Protein AF-A0A8K0SRS7-F1 (afdb_monomer_lite)

Organism: NCBI:txid80388

Radius of gyration: 27.73 Å; chains: 1; bounding box: 57×94×52 Å

Foldseek 3Di:
DWDAAPVPRHTDPDPLRNVVCCVPPVPPPDDDDDDDDDDDDDDDDDDDDDDDDDDDDDDDDDDDPDDDDPDPPPDPPDDDQLLRVLLVVPVVQPADPVDQSLVSLVSVCVVVVDDPPDPVNVVSVVSSVVSLVSLLCVQQPDLQDLSSLQSLCVLQVNPPRDPHSVVSCVVCVQWDFDSSLSSVLSPDPDPPRDRGDTDNDPVRSVCVCCVVPSDPDDD

Sequence (219 aa):
MSINCTICSRPFNGIAALRLHYGEAHVYTLDHEPSGPVSATQDGPGNHEGGVQEQHVGDPPVQQQSSEFKAYQKSPPQELLPLDEFFLSFSTFNYNTCLSPTKSFSQLQMHKGWKRGEPAFKQAWGQYQQALGKELKMWFGAEDSLAAWHTLCRAVGVEPLPLTCEDCEKVLRNTHVNIIDLIEWGRSDDQNKVRVRVFSSVDTLKQYTFAKDKVKSDV

Structure (mmCIF, N/CA/C/O backbone):
data_AF-A0A8K0SRS7-F1
#
_entry.id   AF-A0A8K0SRS7-F1
#
loop_
_atom_site.group_PDB
_atom_site.id
_atom_site.type_symbol
_atom_site.label_atom_id
_atom_site.label_alt_id
_atom_site.label_comp_id
_atom_site.label_asym_id
_atom_site.label_entity_id
_atom_site.label_seq_id
_atom_site.pdbx_PDB_ins_code
_atom_site.Cartn_x
_atom_site.Cartn_y
_atom_site.Cartn_z
_atom_site.occupancy
_atom_site.B_iso_or_equiv
_atom_site.auth_seq_id
_atom_site.auth_comp_id
_atom_site.auth_asym_id
_atom_site.auth_atom_id
_atom_site.pdbx_PDB_model_num
ATOM 1 N N . MET A 1 1 ? -20.572 21.206 -10.758 1.00 55.06 1 MET A N 1
ATOM 2 C CA . MET A 1 1 ? -21.395 20.669 -9.653 1.00 55.06 1 MET A CA 1
ATOM 3 C C . MET A 1 1 ? -20.689 21.006 -8.352 1.00 55.06 1 MET A C 1
ATOM 5 O O . MET A 1 1 ? -19.487 20.778 -8.275 1.00 55.06 1 MET A O 1
ATOM 9 N N . SER A 1 2 ? -21.390 21.614 -7.396 1.00 63.59 2 SER A N 1
ATOM 10 C CA . SER A 1 2 ? -20.859 21.948 -6.068 1.00 63.59 2 SER A CA 1
ATOM 11 C C . SER A 1 2 ? -21.106 20.792 -5.099 1.00 63.59 2 SER A C 1
ATOM 13 O O . SER A 1 2 ? -22.170 20.178 -5.140 1.00 63.59 2 SER A O 1
ATOM 15 N N . ILE A 1 3 ? -20.133 20.494 -4.244 1.00 73.12 3 ILE A N 1
ATOM 16 C CA . ILE A 1 3 ? -20.184 19.416 -3.252 1.00 73.12 3 ILE A CA 1
ATOM 17 C C . ILE A 1 3 ? -20.133 20.062 -1.873 1.00 73.12 3 ILE A C 1
ATOM 19 O O . ILE A 1 3 ? -19.242 20.867 -1.607 1.00 73.12 3 ILE A O 1
ATOM 23 N N . ASN A 1 4 ? -21.090 19.737 -1.009 1.00 78.75 4 ASN A N 1
ATOM 24 C CA . ASN A 1 4 ? -21.214 20.377 0.297 1.00 78.75 4 ASN A CA 1
ATOM 25 C C . ASN A 1 4 ? -20.507 19.548 1.373 1.00 78.75 4 ASN A C 1
ATOM 27 O O . ASN A 1 4 ? -20.586 18.321 1.368 1.00 78.75 4 ASN A O 1
ATOM 31 N N . CYS A 1 5 ? -19.852 20.212 2.323 1.00 74.31 5 CYS A N 1
ATOM 32 C CA . CYS A 1 5 ? -19.362 19.559 3.530 1.00 74.31 5 CYS A CA 1
ATOM 33 C C . CYS A 1 5 ? -20.524 19.010 4.344 1.00 74.31 5 CYS A C 1
ATOM 35 O O . CYS A 1 5 ? -21.464 19.733 4.643 1.00 74.31 5 CYS A O 1
ATOM 37 N N . THR A 1 6 ? -20.453 17.749 4.752 1.00 73.44 6 THR A N 1
ATOM 38 C CA . THR A 1 6 ? -21.541 17.115 5.505 1.00 73.44 6 THR A CA 1
ATOM 39 C C . THR A 1 6 ? -21.589 17.541 6.969 1.00 73.44 6 THR A C 1
ATOM 41 O O . THR A 1 6 ? -22.610 17.341 7.614 1.00 73.44 6 THR A O 1
ATOM 44 N N . ILE A 1 7 ? -20.523 18.161 7.488 1.00 69.88 7 ILE A N 1
ATOM 45 C CA . ILE A 1 7 ? -20.461 18.628 8.879 1.00 69.88 7 ILE A CA 1
ATOM 46 C C . ILE A 1 7 ? -21.012 20.055 9.005 1.00 69.88 7 ILE A C 1
ATOM 48 O O . ILE A 1 7 ? -21.790 20.337 9.907 1.00 69.88 7 ILE A O 1
ATOM 52 N N . CYS A 1 8 ? -20.650 20.965 8.093 1.00 78.38 8 CYS A N 1
ATOM 53 C CA . CYS A 1 8 ? -21.051 22.379 8.180 1.00 78.38 8 CYS A CA 1
ATOM 54 C C . CYS A 1 8 ? -21.856 22.892 6.974 1.00 78.38 8 CYS A C 1
ATOM 56 O O . CYS A 1 8 ? -22.133 24.085 6.877 1.00 78.38 8 CYS A O 1
ATOM 58 N N . SER A 1 9 ? -22.211 22.013 6.032 1.00 80.44 9 SER A N 1
ATOM 59 C CA . SER A 1 9 ? -22.983 22.316 4.813 1.00 80.44 9 SER A CA 1
ATOM 60 C C . SER A 1 9 ? -22.371 23.366 3.881 1.00 80.44 9 SER A C 1
ATOM 62 O O . SER A 1 9 ? -23.029 23.809 2.940 1.00 80.44 9 SER A O 1
ATOM 64 N N . ARG A 1 10 ? -21.098 23.744 4.076 1.00 75.00 10 ARG A N 1
ATOM 65 C CA . ARG A 1 10 ? -20.414 24.681 3.175 1.00 75.00 10 ARG A CA 1
ATOM 66 C C . ARG A 1 10 ? -20.244 24.070 1.778 1.00 75.00 10 ARG A C 1
ATOM 68 O O . ARG A 1 10 ? -19.730 22.956 1.691 1.00 75.00 10 ARG A O 1
ATOM 75 N N . PRO A 1 11 ? -20.642 24.768 0.701 1.00 70.81 11 PRO A N 1
ATOM 76 C CA . PRO A 1 11 ? -20.482 24.293 -0.670 1.00 70.81 11 PRO A CA 1
ATOM 77 C C . PRO A 1 11 ? -19.059 24.521 -1.192 1.00 70.81 11 PRO A C 1
ATOM 79 O O . PRO A 1 11 ? -18.469 25.580 -0.980 1.00 70.81 11 PRO A O 1
ATOM 82 N N . PHE A 1 12 ? -18.526 23.549 -1.931 1.00 84.44 12 PHE A N 1
ATOM 83 C CA . PHE A 1 12 ? -17.193 23.591 -2.533 1.00 84.44 12 PHE A CA 1
ATOM 84 C C . PHE A 1 12 ? -17.232 23.199 -4.009 1.00 84.44 12 PHE A C 1
ATOM 86 O O . PHE A 1 12 ? -17.964 22.299 -4.421 1.00 84.44 12 PHE A O 1
ATOM 93 N N . ASN A 1 13 ? -16.387 23.836 -4.819 1.00 74.81 13 ASN A N 1
ATOM 94 C CA . ASN A 1 13 ? -16.308 23.595 -6.263 1.00 74.81 13 ASN A CA 1
ATOM 95 C C . ASN A 1 13 ? -15.374 22.426 -6.621 1.00 74.81 13 ASN A C 1
ATOM 97 O O . ASN A 1 13 ? -14.556 22.530 -7.531 1.00 74.81 13 ASN A O 1
ATOM 101 N N . GLY A 1 14 ? -15.496 21.310 -5.899 1.00 62.28 14 GLY A N 1
ATOM 102 C CA . GLY A 1 14 ? -14.772 20.073 -6.184 1.00 62.28 14 GLY A CA 1
ATOM 103 C C . GLY A 1 14 ? -14.273 19.353 -4.935 1.00 62.28 14 GLY A C 1
ATOM 104 O O . GLY A 1 14 ? -14.087 19.951 -3.875 1.00 62.28 14 GLY A O 1
ATOM 105 N N . ILE A 1 15 ? -14.024 18.052 -5.091 1.00 59.69 15 ILE A N 1
ATOM 106 C CA . ILE A 1 15 ? -13.625 17.140 -4.008 1.00 59.69 15 ILE A CA 1
ATOM 107 C C . ILE A 1 15 ? -12.303 17.581 -3.369 1.00 59.69 15 ILE A C 1
ATOM 109 O O . ILE A 1 15 ? -12.152 17.501 -2.157 1.00 59.69 15 ILE A O 1
ATOM 113 N N . ALA A 1 16 ? -11.372 18.135 -4.150 1.00 67.31 16 ALA A N 1
ATOM 114 C CA . ALA A 1 16 ? -10.100 18.645 -3.640 1.00 67.31 16 ALA A CA 1
ATOM 115 C C . ALA A 1 16 ? -10.276 19.785 -2.617 1.00 67.31 16 ALA A C 1
ATOM 117 O O . ALA A 1 16 ? -9.660 19.765 -1.553 1.00 67.31 16 ALA A O 1
ATOM 118 N N . ALA A 1 17 ? -11.155 20.751 -2.908 1.00 69.12 17 ALA A N 1
ATOM 119 C CA . ALA A 1 17 ? -11.445 21.861 -2.000 1.00 69.12 17 ALA A CA 1
ATOM 120 C C . ALA A 1 17 ? -12.218 21.389 -0.759 1.00 69.12 17 ALA A C 1
ATOM 122 O O . ALA A 1 17 ? -11.968 21.858 0.350 1.00 69.12 17 ALA A O 1
ATOM 123 N N . LEU A 1 18 ? -13.106 20.408 -0.937 1.00 72.56 18 LEU A N 1
ATOM 124 C CA . LEU A 1 18 ? -13.814 19.780 0.169 1.00 72.56 18 LEU A CA 1
ATOM 125 C C . LEU A 1 18 ? -12.862 19.012 1.103 1.00 72.56 18 LEU A C 1
ATOM 127 O O . LEU A 1 18 ? -12.981 19.108 2.321 1.00 72.56 18 LEU A O 1
ATOM 131 N N . ARG A 1 19 ? -11.891 18.279 0.551 1.00 68.00 19 ARG A N 1
ATOM 132 C CA . ARG A 1 19 ? -10.937 17.467 1.320 1.00 68.00 19 ARG A CA 1
ATOM 133 C C . ARG A 1 19 ? -9.988 18.326 2.154 1.00 68.00 19 ARG A C 1
ATOM 135 O O . ARG A 1 19 ? -9.751 18.000 3.313 1.00 68.00 19 ARG A O 1
ATOM 142 N N . LEU A 1 20 ? -9.528 19.450 1.601 1.00 69.38 20 LEU A N 1
ATOM 143 C CA . LEU A 1 20 ? -8.781 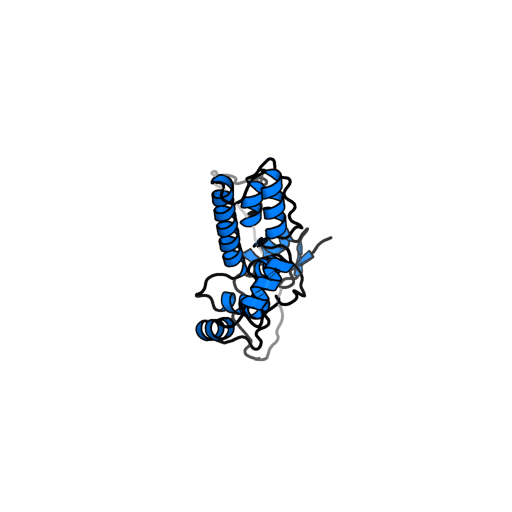20.465 2.354 1.00 69.38 20 LEU A CA 1
ATOM 144 C C . LEU A 1 20 ? -9.619 21.027 3.510 1.00 69.38 20 LEU A C 1
ATOM 146 O O . LEU A 1 20 ? -9.139 21.107 4.634 1.00 69.38 20 LEU A O 1
ATOM 150 N N . HIS A 1 21 ? -10.901 21.315 3.270 1.00 78.88 21 HIS A N 1
ATOM 151 C CA . HIS A 1 21 ? -11.795 21.796 4.320 1.00 78.88 21 HIS A CA 1
ATOM 152 C C . HIS A 1 21 ? -11.953 20.803 5.487 1.00 78.88 21 HIS A C 1
ATOM 154 O O . HIS A 1 21 ? -11.954 21.233 6.638 1.00 78.88 21 HIS A O 1
ATOM 160 N N . TYR A 1 22 ? -12.032 19.492 5.230 1.00 70.25 22 TYR A N 1
ATOM 161 C CA . TYR A 1 22 ? -12.036 18.494 6.311 1.00 70.25 22 TYR A CA 1
ATOM 162 C C . TYR A 1 22 ? -10.722 18.460 7.094 1.00 70.25 22 TYR A C 1
ATOM 164 O O . TYR A 1 22 ? -10.755 18.348 8.317 1.00 70.25 22 TYR A O 1
ATOM 172 N N . GLY A 1 23 ? -9.588 18.591 6.401 1.00 58.69 23 GLY A N 1
ATOM 173 C CA . GLY A 1 23 ? -8.260 18.588 7.014 1.00 58.69 23 GLY A CA 1
ATOM 174 C C . GLY A 1 23 ? -7.925 19.843 7.823 1.00 58.69 23 GLY A C 1
ATOM 175 O O . GLY A 1 23 ? -7.056 19.773 8.681 1.00 58.69 23 GLY A O 1
ATOM 176 N N . GLU A 1 24 ? -8.598 20.971 7.583 1.00 59.56 24 GLU A N 1
ATOM 177 C CA . GLU A 1 24 ? -8.321 22.236 8.285 1.00 59.56 24 GLU A CA 1
ATOM 178 C C . GLU A 1 24 ? -9.408 22.634 9.294 1.00 59.56 24 GLU A C 1
ATOM 180 O O . GLU A 1 24 ? -9.093 23.208 10.334 1.00 59.56 24 GLU A O 1
ATOM 185 N N . ALA A 1 25 ? -10.687 22.351 9.017 1.00 57.03 25 ALA A N 1
ATOM 186 C CA . ALA A 1 25 ? -11.807 22.884 9.801 1.00 57.03 25 ALA A CA 1
ATOM 187 C C . ALA A 1 25 ? -12.442 21.884 10.782 1.00 57.03 25 ALA A C 1
ATOM 189 O O . ALA A 1 25 ? -13.142 22.315 11.695 1.00 57.03 25 ALA A O 1
ATOM 190 N N . HIS A 1 26 ? -12.206 20.576 10.614 1.00 64.94 26 HIS A N 1
ATOM 191 C CA . HIS A 1 26 ? -12.860 19.513 11.402 1.00 64.94 26 HIS A CA 1
ATOM 192 C C . HIS A 1 26 ? -11.874 18.610 12.158 1.00 64.94 26 HIS A C 1
ATOM 194 O O . HIS A 1 26 ? -12.224 17.509 12.567 1.00 64.94 26 HIS A O 1
ATOM 200 N N . VAL A 1 27 ? -10.641 19.077 12.388 1.00 50.09 27 VAL A N 1
ATOM 201 C CA . VAL A 1 27 ? -9.588 18.322 13.105 1.00 50.09 27 VAL A CA 1
ATOM 202 C C . VAL A 1 27 ? -9.915 18.096 14.595 1.00 50.09 27 VAL A C 1
ATOM 204 O O . VAL A 1 27 ? -9.277 17.273 15.239 1.00 50.09 27 VAL A O 1
ATOM 207 N N . TYR A 1 28 ? -10.944 18.754 15.143 1.00 43.94 28 TYR A N 1
ATOM 208 C CA . TYR A 1 28 ? -11.297 18.705 16.571 1.00 43.94 28 TYR A CA 1
ATOM 209 C C . TYR A 1 28 ? -12.777 18.405 16.859 1.00 43.94 28 TYR A C 1
ATOM 211 O O . TYR A 1 28 ? -13.372 19.014 17.744 1.00 43.94 28 TYR A O 1
ATOM 219 N N . THR A 1 29 ? -13.412 17.473 16.147 1.00 41.31 29 THR A N 1
ATOM 220 C CA . THR A 1 29 ? -14.796 17.074 16.482 1.00 41.31 29 THR A CA 1
ATOM 221 C C . THR A 1 29 ? -14.987 15.562 16.551 1.00 41.31 29 THR A C 1
ATOM 223 O O . THR A 1 29 ? -15.885 15.000 15.935 1.00 41.31 29 THR A O 1
ATOM 226 N N . LEU A 1 30 ? -14.156 14.888 17.348 1.00 37.41 30 LEU A N 1
ATOM 227 C CA . LEU A 1 30 ? -14.454 13.546 17.862 1.00 37.41 30 LEU A CA 1
ATOM 228 C C . LEU A 1 30 ? -14.107 13.443 19.348 1.00 37.41 30 LEU A C 1
ATOM 230 O O . LEU A 1 30 ? -13.487 12.485 19.766 1.00 37.41 30 LEU A O 1
ATOM 234 N N . ASP A 1 31 ? -14.509 14.432 20.139 1.00 35.72 31 ASP A N 1
ATOM 235 C CA . ASP A 1 31 ? -14.709 14.250 21.574 1.00 35.72 31 ASP A CA 1
ATOM 236 C C . ASP A 1 31 ? -15.783 15.242 22.000 1.00 35.72 31 ASP A C 1
ATOM 238 O O . ASP A 1 31 ? -15.511 16.437 22.071 1.00 35.72 31 ASP A O 1
ATOM 242 N N . HIS A 1 32 ? -17.002 14.742 22.206 1.00 30.75 32 HIS A N 1
ATOM 243 C CA . HIS A 1 32 ? -17.969 15.107 23.255 1.00 30.75 32 HIS A CA 1
ATOM 244 C C . HIS A 1 32 ? -19.371 14.663 22.804 1.00 30.75 32 HIS A C 1
ATOM 246 O O . HIS A 1 32 ? -20.065 15.352 22.059 1.00 30.75 32 HIS A O 1
ATOM 252 N N . GLU A 1 33 ? -19.766 13.476 23.265 1.00 30.88 33 GLU A N 1
ATOM 253 C CA . GLU A 1 33 ? -21.165 13.035 23.321 1.00 30.88 33 GLU A CA 1
ATOM 254 C C . GLU A 1 33 ? -21.881 13.689 24.530 1.00 30.88 33 GLU A C 1
ATOM 256 O O . GLU A 1 33 ? -21.228 14.198 25.448 1.00 30.88 33 GLU A O 1
ATOM 261 N N . PRO A 1 34 ? -23.224 13.745 24.517 1.00 44.59 34 PRO A N 1
ATOM 262 C CA . PRO A 1 34 ? -24.009 14.803 25.138 1.00 44.59 34 PRO A CA 1
ATOM 263 C C . PRO A 1 34 ? -24.330 14.524 26.608 1.00 44.59 34 PRO A C 1
ATOM 265 O O . PRO A 1 34 ? -24.571 13.393 27.020 1.00 44.59 34 PRO A O 1
ATOM 268 N N . SER A 1 35 ? -24.433 15.586 27.404 1.00 30.88 35 SER A N 1
ATOM 269 C CA . SER A 1 35 ? -25.096 15.550 28.710 1.00 30.88 35 SER A CA 1
ATOM 270 C C . SER A 1 35 ? -26.278 16.516 28.689 1.00 30.88 35 SER A C 1
ATOM 272 O O . SER A 1 35 ? -26.175 17.616 28.157 1.00 30.88 35 SER A O 1
ATOM 274 N N . GLY A 1 36 ? -27.416 16.028 29.182 1.00 31.92 36 GLY A N 1
ATOM 275 C CA . GLY A 1 36 ? -28.765 16.543 28.952 1.00 31.92 36 GLY A CA 1
ATOM 276 C C . GLY A 1 36 ? -29.144 17.886 29.604 1.00 31.92 36 GLY A C 1
ATOM 277 O O . GLY A 1 36 ? -28.285 18.683 29.971 1.00 31.92 36 GLY A O 1
ATOM 278 N N . PRO A 1 37 ? -30.459 18.171 29.688 1.00 52.56 37 PRO A N 1
ATOM 279 C CA . PRO A 1 37 ? -31.002 19.513 29.512 1.00 52.56 37 PRO A CA 1
ATOM 280 C C . PRO A 1 37 ? -31.155 20.282 30.825 1.00 52.56 37 PRO A C 1
ATOM 282 O O . PRO A 1 37 ? -31.462 19.701 31.864 1.00 52.56 37 PRO A O 1
ATOM 285 N N . VAL A 1 38 ? -31.068 21.612 30.746 1.00 31.77 38 VAL A N 1
ATOM 286 C CA . VAL A 1 38 ? -31.608 22.505 31.778 1.00 31.77 38 VAL A CA 1
ATOM 287 C C . VAL A 1 38 ? -32.363 23.653 31.105 1.00 31.77 38 VAL A C 1
ATOM 289 O O . VAL A 1 38 ? -31.877 24.282 30.168 1.00 31.77 38 VAL A O 1
ATOM 292 N N . SER A 1 39 ? -33.599 23.835 31.561 1.00 28.88 39 SER A N 1
ATOM 293 C CA . SER A 1 39 ? -34.638 24.735 31.062 1.00 28.88 39 SER A CA 1
ATOM 294 C C . SER A 1 39 ? -34.408 26.227 31.331 1.00 28.88 39 SER A C 1
ATOM 296 O O . SER A 1 39 ? -33.829 26.578 32.352 1.00 28.88 39 SER A O 1
ATOM 298 N N . ALA A 1 40 ? -35.097 27.029 30.498 1.00 29.36 40 ALA A N 1
ATOM 299 C CA . ALA A 1 40 ? -35.761 28.320 30.778 1.00 29.36 40 ALA A CA 1
ATOM 300 C C . ALA A 1 40 ? -34.840 29.537 31.078 1.00 29.36 40 ALA A C 1
ATOM 302 O O . ALA A 1 40 ? -33.763 29.386 31.627 1.00 29.36 40 ALA A O 1
ATOM 303 N N . THR A 1 41 ? -35.134 30.791 30.714 1.00 31.12 41 THR A N 1
ATOM 304 C CA . THR A 1 41 ? -36.397 31.491 30.420 1.00 31.12 41 THR A CA 1
ATOM 305 C C . THR A 1 41 ? -36.111 32.723 29.537 1.00 31.12 41 THR A C 1
ATOM 307 O O . THR A 1 41 ? -34.975 33.173 29.416 1.00 31.12 41 THR A O 1
ATOM 310 N N . GLN A 1 42 ? -37.181 33.232 28.931 1.00 35.06 42 GLN A N 1
ATOM 311 C CA . GLN A 1 42 ? -37.374 34.491 28.203 1.00 35.06 42 GLN A CA 1
ATOM 312 C C . GLN A 1 42 ? -36.797 35.742 28.901 1.00 35.06 42 GLN A C 1
ATOM 314 O O . GLN A 1 42 ? -36.824 35.812 30.123 1.00 35.06 42 GLN A O 1
ATOM 319 N N . ASP A 1 43 ? -36.356 36.744 28.129 1.00 30.89 43 ASP A N 1
ATOM 320 C CA . ASP A 1 43 ? -37.043 38.048 28.014 1.00 30.89 43 ASP A CA 1
ATOM 321 C C . ASP A 1 43 ? -36.332 38.997 27.026 1.00 30.89 43 ASP A C 1
ATOM 323 O O . ASP A 1 43 ? -35.115 38.962 26.856 1.00 30.89 43 ASP A O 1
ATOM 327 N N . GLY A 1 44 ? -37.134 39.795 26.310 1.00 29.33 44 GLY A N 1
ATOM 328 C CA . GLY A 1 44 ? -36.714 40.723 25.253 1.00 29.33 44 GLY A CA 1
ATOM 329 C C . GLY A 1 44 ? -36.444 42.168 25.731 1.00 29.33 44 GLY A C 1
ATOM 330 O O . GLY A 1 44 ? -35.907 42.362 26.814 1.00 29.33 44 GLY A O 1
ATOM 331 N N . PRO A 1 45 ? -36.745 43.200 24.915 1.00 52.78 45 PRO A N 1
ATOM 332 C CA . PRO A 1 45 ? -35.730 44.080 24.320 1.00 52.78 45 PRO A CA 1
ATOM 333 C C . PRO A 1 45 ? -35.818 45.558 24.766 1.00 52.78 45 PRO A C 1
ATOM 335 O O . PRO A 1 45 ? -36.810 45.981 25.352 1.00 52.78 45 PRO A O 1
ATOM 338 N N . GLY A 1 46 ? -34.816 46.379 24.416 1.00 30.69 46 GLY A N 1
ATOM 339 C CA . GLY A 1 46 ? -34.832 47.829 24.665 1.00 30.69 46 GLY A CA 1
ATOM 340 C C . GLY A 1 46 ? -33.938 48.629 23.710 1.00 30.69 46 GLY A C 1
ATOM 341 O O . GLY A 1 46 ? -32.772 48.304 23.523 1.00 30.69 46 GLY A O 1
ATOM 342 N N . ASN A 1 47 ? -34.529 49.656 23.103 1.00 30.92 47 ASN A 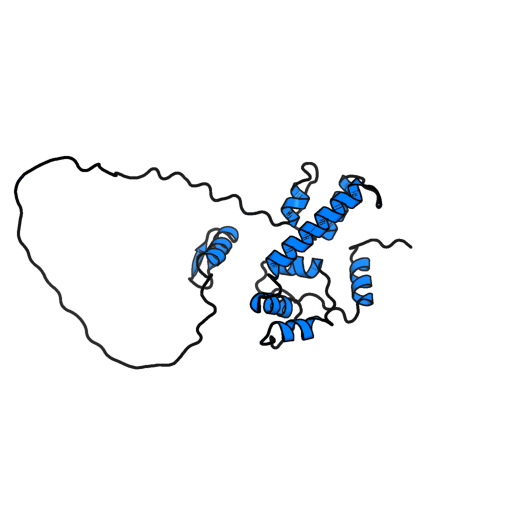N 1
ATOM 343 C CA . ASN A 1 47 ? -34.039 50.524 22.027 1.00 30.92 47 ASN A CA 1
ATOM 344 C C . ASN A 1 47 ? -33.543 51.896 22.561 1.00 30.92 47 ASN A C 1
ATOM 346 O O . ASN A 1 47 ? -33.903 52.275 23.671 1.00 30.92 47 ASN A O 1
ATOM 350 N N . HIS A 1 48 ? -32.899 52.670 21.668 1.00 32.03 48 HIS A N 1
ATOM 351 C CA . HIS A 1 48 ? -32.856 54.155 21.560 1.00 32.03 48 HIS A CA 1
ATOM 352 C C . HIS A 1 48 ? -31.729 55.023 22.199 1.00 32.03 48 HIS A C 1
ATOM 354 O O . HIS A 1 48 ? -31.702 55.270 23.397 1.00 32.03 48 HIS A O 1
ATOM 360 N N . GLU A 1 49 ? -30.890 55.562 21.289 1.00 30.41 49 GLU A N 1
ATOM 361 C CA . GLU A 1 49 ? -30.641 56.988 20.921 1.00 30.41 49 GLU A CA 1
ATOM 362 C C . GLU A 1 49 ? -29.916 58.046 21.802 1.00 30.41 49 GLU A C 1
ATOM 364 O O . GLU A 1 49 ? -30.327 58.361 22.911 1.00 30.41 49 GLU A O 1
ATOM 369 N N . GLY A 1 50 ? -28.966 58.746 21.132 1.00 28.19 50 GLY A N 1
ATOM 370 C CA . GLY A 1 50 ? -28.613 60.188 21.245 1.00 28.19 50 GLY A CA 1
ATOM 371 C C . GLY A 1 50 ? -27.478 60.552 22.223 1.00 28.19 50 GLY A C 1
ATOM 372 O O . GLY A 1 50 ? -27.490 60.100 23.353 1.00 28.19 50 GLY A O 1
ATOM 373 N N . GLY A 1 51 ? -26.460 61.380 21.941 1.00 27.05 51 GLY A N 1
ATOM 374 C CA . GLY A 1 51 ? -26.064 62.257 20.829 1.00 27.05 51 GLY A CA 1
ATOM 375 C C . GLY A 1 51 ? -24.870 63.154 21.270 1.00 27.05 51 GLY A C 1
ATOM 376 O O . GLY A 1 51 ? -24.454 63.074 22.423 1.00 27.05 51 GLY A O 1
ATOM 377 N N . VAL A 1 52 ? -24.412 64.053 20.375 1.00 31.31 52 VAL A N 1
ATOM 378 C CA . VAL A 1 52 ? -23.568 65.277 20.577 1.00 31.31 52 VAL A CA 1
ATOM 379 C C . VA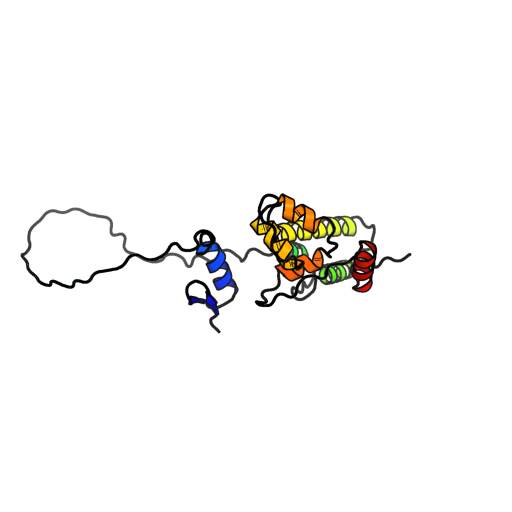L A 1 52 ? -22.071 65.248 20.144 1.00 31.31 52 VAL A C 1
ATOM 381 O O . VAL A 1 52 ? -21.186 64.852 20.891 1.00 31.31 52 VAL A O 1
ATOM 384 N N . GLN A 1 53 ? -21.850 65.709 18.897 1.00 31.27 53 GLN A N 1
ATOM 385 C CA . GLN A 1 53 ? -21.012 66.829 18.371 1.00 31.27 53 GLN A CA 1
ATOM 386 C C . GLN A 1 53 ? -19.525 67.074 18.785 1.00 31.27 53 GLN A C 1
ATOM 388 O O . GLN A 1 53 ? -19.231 67.452 19.911 1.00 31.27 53 GLN A O 1
ATOM 393 N N . GLU A 1 54 ? -18.637 66.937 17.774 1.00 30.88 54 GLU A N 1
ATOM 394 C CA . GLU A 1 54 ? -17.539 67.812 17.247 1.00 30.88 54 GLU A CA 1
ATOM 395 C C . GLU A 1 54 ? -17.062 69.054 18.067 1.00 30.88 54 GLU A C 1
ATOM 397 O O . GLU A 1 54 ? -17.892 69.765 18.614 1.00 30.88 54 GLU A O 1
ATOM 402 N N . GLN A 1 55 ? -15.777 69.482 18.155 1.00 30.47 55 GLN A N 1
ATOM 403 C CA . GLN A 1 55 ? -14.751 69.700 17.105 1.00 30.47 55 GLN A CA 1
ATOM 404 C C . GLN A 1 55 ? -13.391 70.250 17.681 1.00 30.47 55 GLN A C 1
ATOM 406 O O . GLN A 1 55 ? -13.385 70.839 18.758 1.00 30.47 55 GLN A O 1
ATOM 411 N N . HIS A 1 56 ? -12.303 70.166 16.875 1.00 32.66 56 HIS A N 1
ATOM 412 C CA . HIS A 1 56 ? -11.072 71.018 16.770 1.00 32.66 56 HIS A CA 1
ATOM 413 C C . HIS A 1 56 ? -9.635 70.561 17.226 1.00 32.66 56 HIS A C 1
ATOM 415 O O . HIS A 1 56 ? -9.264 70.663 18.389 1.00 32.66 56 HIS A O 1
ATOM 421 N N . VAL A 1 57 ? -8.811 70.271 16.186 1.00 32.72 57 VAL A N 1
ATOM 422 C CA . VAL A 1 57 ? -7.403 70.671 15.836 1.00 32.72 57 VAL A CA 1
ATOM 423 C C . VAL A 1 57 ? -6.151 70.010 16.473 1.00 32.72 57 VAL A C 1
ATOM 425 O O . VAL A 1 57 ? -5.836 70.242 17.634 1.00 32.72 57 VAL A O 1
ATOM 428 N N . GLY A 1 58 ? -5.329 69.371 15.607 1.00 32.75 58 GLY A N 1
ATOM 429 C CA . GLY A 1 58 ? -3.859 69.217 15.732 1.00 32.75 58 GLY A CA 1
ATOM 430 C C . GLY A 1 58 ? -3.240 67.951 15.076 1.00 32.75 58 GLY A C 1
ATOM 431 O O . GLY A 1 58 ? -3.304 66.886 15.674 1.00 32.75 58 GLY A O 1
ATOM 432 N N . ASP A 1 59 ? -2.623 68.068 13.885 1.00 33.81 59 ASP A N 1
ATOM 433 C CA . ASP A 1 59 ? -1.844 67.047 13.111 1.00 33.81 59 ASP A CA 1
ATOM 434 C C . ASP A 1 59 ? -0.601 66.469 13.864 1.00 33.81 59 ASP A C 1
ATOM 436 O O . ASP A 1 59 ? -0.137 67.167 14.771 1.00 33.81 59 ASP A O 1
ATOM 440 N N . PRO A 1 60 ? 0.041 65.299 13.520 1.00 43.44 60 PRO A N 1
ATOM 441 C CA . PRO A 1 60 ? 0.378 64.831 12.153 1.00 43.44 60 PRO A CA 1
ATOM 442 C C . PRO A 1 60 ? 0.452 63.268 11.956 1.00 43.44 60 PRO A C 1
ATOM 444 O O . PRO A 1 60 ? -0.202 62.521 12.679 1.00 43.44 60 PRO A O 1
ATOM 447 N N . PRO A 1 61 ? 1.156 62.732 10.928 1.00 37.41 61 PRO A N 1
ATOM 448 C CA . PRO A 1 61 ? 0.628 61.759 9.966 1.00 37.41 61 PRO A CA 1
ATOM 449 C C . PRO A 1 61 ? 0.638 60.293 10.456 1.00 37.41 61 PRO A C 1
ATOM 451 O O . PRO A 1 61 ? 1.693 59.722 10.739 1.00 37.41 61 PRO A O 1
ATOM 454 N N . VAL A 1 62 ? -0.516 59.621 10.442 1.00 31.03 62 VAL A N 1
ATOM 455 C CA . VAL A 1 62 ? -0.576 58.155 10.564 1.00 31.03 62 VAL A CA 1
ATOM 456 C C . VAL A 1 62 ? -0.588 57.546 9.167 1.00 31.03 62 VAL A C 1
ATOM 458 O O . VAL A 1 62 ? -1.439 57.854 8.337 1.00 31.03 62 VAL A O 1
ATOM 461 N N . GLN A 1 63 ? 0.400 56.692 8.915 1.00 34.81 63 GLN A N 1
ATOM 462 C CA . GLN A 1 63 ? 0.564 55.906 7.700 1.00 34.81 63 GLN A CA 1
ATOM 463 C C . GLN A 1 63 ? -0.757 55.245 7.293 1.00 34.81 63 GLN A C 1
ATOM 465 O O . GLN A 1 63 ? -1.277 54.367 7.980 1.00 34.81 63 GLN A O 1
ATOM 470 N N . GLN A 1 64 ? -1.274 55.665 6.142 1.00 34.66 64 GLN A N 1
ATOM 471 C CA . GLN A 1 64 ? -2.422 55.060 5.495 1.00 34.66 64 GLN A CA 1
ATOM 472 C C . GLN A 1 64 ? -2.045 53.645 5.035 1.00 34.66 64 GLN A C 1
ATOM 474 O O . GLN A 1 64 ? -1.466 53.443 3.969 1.00 34.66 64 GLN A O 1
ATOM 479 N N . GLN A 1 65 ? -2.379 52.647 5.851 1.00 38.53 65 GLN A N 1
ATOM 480 C CA . GLN A 1 65 ? -2.593 51.285 5.379 1.00 38.53 65 GLN A CA 1
ATOM 481 C C . GLN A 1 65 ? -3.904 51.263 4.577 1.00 38.53 65 GLN A C 1
ATOM 483 O O . GLN A 1 65 ? -4.958 50.913 5.092 1.00 38.53 65 GLN A O 1
ATOM 488 N N . SER A 1 66 ? -3.837 51.668 3.310 1.00 41.16 66 SER A N 1
ATOM 489 C CA . SER A 1 66 ? -4.825 51.319 2.281 1.00 41.16 66 SER A CA 1
ATOM 490 C C . SER A 1 66 ? -4.176 50.239 1.416 1.00 41.16 66 SER A C 1
ATOM 492 O O . SER A 1 66 ? -3.202 50.496 0.716 1.00 41.16 66 SER A O 1
ATOM 494 N N . SER A 1 67 ? -4.457 48.976 1.721 1.00 39.81 67 SER A N 1
ATOM 495 C CA . SER A 1 67 ? -5.515 48.189 1.078 1.00 39.81 67 SER A CA 1
ATOM 496 C C . SER A 1 67 ? -5.089 47.657 -0.293 1.00 39.81 67 SER A C 1
ATOM 498 O O . SER A 1 67 ? -4.930 48.394 -1.257 1.00 39.81 67 SER A O 1
ATOM 500 N N . GLU A 1 68 ? -4.979 46.327 -0.327 1.00 46.31 68 GLU A N 1
ATOM 501 C CA . GLU A 1 68 ? -5.395 45.500 -1.461 1.00 46.31 68 GLU A CA 1
ATOM 502 C C . GLU A 1 68 ? -4.568 45.577 -2.744 1.00 46.31 68 GLU A C 1
ATOM 504 O O . GLU A 1 68 ? -4.978 46.160 -3.730 1.00 46.31 68 GLU A O 1
ATOM 509 N N . PHE A 1 69 ? -3.491 44.793 -2.772 1.00 41.47 69 PHE A N 1
ATOM 510 C CA . PHE A 1 69 ? -3.358 43.718 -3.763 1.00 41.47 69 PHE A CA 1
ATOM 511 C C . PHE A 1 69 ? -2.651 42.545 -3.078 1.00 41.47 69 PHE A C 1
ATOM 513 O O . PHE A 1 69 ? -1.475 42.265 -3.311 1.00 41.47 69 PHE A O 1
ATOM 520 N N . LYS A 1 70 ? -3.358 41.869 -2.155 1.00 36.44 70 LYS A N 1
ATOM 521 C CA . LYS A 1 70 ? -2.900 40.559 -1.680 1.00 36.44 70 LYS A CA 1
ATOM 522 C C . LYS A 1 70 ? -2.883 39.645 -2.892 1.00 36.44 70 LYS A C 1
ATOM 524 O O . LYS A 1 70 ? -3.915 39.387 -3.508 1.00 36.44 70 LYS A O 1
ATOM 529 N N . ALA A 1 71 ? -1.665 39.240 -3.226 1.00 36.31 71 ALA A N 1
ATOM 530 C CA . ALA A 1 71 ? -1.341 38.257 -4.226 1.00 36.31 71 ALA A CA 1
ATOM 531 C C . ALA A 1 71 ? -2.380 37.138 -4.220 1.00 36.31 71 ALA A C 1
ATOM 533 O O . ALA A 1 71 ? -2.735 36.610 -3.165 1.00 36.31 71 ALA A O 1
ATOM 534 N N . TYR A 1 72 ? -2.813 36.771 -5.422 1.00 31.39 72 TYR A N 1
ATOM 535 C CA . TYR A 1 72 ? -3.331 35.450 -5.723 1.00 31.39 72 TYR A CA 1
ATOM 536 C C . TYR A 1 72 ? -2.288 34.449 -5.202 1.00 31.39 72 TYR A C 1
ATOM 538 O O . TYR A 1 72 ? -1.320 34.114 -5.888 1.00 31.39 72 TYR A O 1
ATOM 546 N N . GLN A 1 73 ? -2.414 34.061 -3.930 1.00 40.25 73 GLN A N 1
ATOM 547 C CA . GLN A 1 73 ? -1.636 32.992 -3.341 1.00 40.25 73 GLN A CA 1
ATOM 548 C C . GLN A 1 73 ? -2.073 31.757 -4.106 1.00 40.25 73 GLN A C 1
ATOM 550 O O . GLN A 1 73 ? -3.136 31.194 -3.855 1.00 40.25 73 GLN A O 1
ATOM 555 N N . LYS A 1 74 ? -1.265 31.401 -5.109 1.00 35.12 74 LYS A N 1
ATOM 556 C CA . LYS A 1 74 ? -1.221 30.065 -5.684 1.00 35.12 74 LYS A CA 1
ATOM 557 C C . LYS A 1 74 ? -1.363 29.101 -4.517 1.00 35.12 74 LYS A C 1
ATOM 559 O O . LYS A 1 74 ? -0.482 29.041 -3.660 1.00 35.12 74 LYS A O 1
ATOM 564 N N . SER A 1 75 ? -2.495 28.412 -4.467 1.00 35.56 75 SER A N 1
ATOM 565 C CA . SER A 1 75 ? -2.685 27.279 -3.579 1.00 35.56 75 SER A CA 1
ATOM 566 C C . SER A 1 75 ? -1.456 26.368 -3.714 1.00 35.56 75 SER A C 1
ATOM 568 O O . SER A 1 75 ? -0.960 26.214 -4.841 1.00 35.56 75 SER A O 1
ATOM 570 N N . PRO A 1 76 ? -0.931 25.799 -2.615 1.00 38.75 76 PRO A N 1
ATOM 571 C CA . PRO A 1 76 ? 0.151 24.827 -2.692 1.00 38.75 76 PRO A CA 1
ATOM 572 C C . PRO A 1 76 ? -0.207 23.743 -3.722 1.00 38.75 76 PRO A C 1
ATOM 574 O O . PRO A 1 76 ? -1.384 23.366 -3.802 1.00 38.75 76 PRO A O 1
ATOM 577 N N . PRO A 1 77 ? 0.747 23.258 -4.540 1.00 42.19 77 PRO A N 1
ATOM 578 C CA . PRO A 1 77 ? 0.505 22.098 -5.386 1.00 42.19 77 PRO A CA 1
ATOM 579 C C . PRO A 1 77 ? -0.074 20.984 -4.515 1.00 42.19 77 PRO A C 1
ATOM 581 O O . PRO A 1 77 ? 0.462 20.704 -3.448 1.00 42.19 77 PRO A O 1
ATOM 584 N N . GLN A 1 78 ? -1.195 20.407 -4.946 1.00 52.31 78 GLN A N 1
ATOM 585 C CA . GLN A 1 78 ? -1.816 19.252 -4.299 1.00 52.31 78 GLN A CA 1
ATOM 586 C C . GLN A 1 78 ? -0.718 18.217 -4.005 1.00 52.31 78 GLN A C 1
ATOM 588 O O . GLN A 1 78 ? -0.038 17.802 -4.946 1.00 52.31 78 GLN A O 1
ATOM 593 N N . GLU A 1 79 ? -0.496 17.848 -2.739 1.00 69.75 79 GLU A N 1
ATOM 594 C CA . GLU A 1 79 ? 0.540 16.863 -2.421 1.00 69.75 79 GLU A CA 1
ATOM 595 C C . GLU A 1 79 ? 0.184 15.535 -3.097 1.00 69.75 79 GLU A C 1
ATOM 597 O O . GLU A 1 79 ? -0.883 14.961 -2.867 1.00 69.75 79 GLU A O 1
ATOM 602 N N . LEU A 1 80 ? 1.049 15.097 -4.013 1.00 82.06 80 LEU A N 1
ATOM 603 C CA . LEU A 1 80 ? 0.889 13.838 -4.728 1.00 82.06 80 LEU A CA 1
ATOM 604 C C . LEU A 1 80 ? 0.960 12.684 -3.728 1.00 82.06 80 LEU A C 1
ATOM 606 O O . LEU A 1 80 ? 1.780 12.699 -2.811 1.00 82.06 80 LEU A O 1
ATOM 610 N N . LEU A 1 81 ? 0.132 11.657 -3.926 1.00 90.38 81 LEU A N 1
ATOM 611 C CA . LEU A 1 81 ? 0.215 10.460 -3.095 1.00 90.38 81 LEU A CA 1
ATOM 612 C C . LEU A 1 81 ? 1.571 9.768 -3.327 1.00 90.38 81 LEU A C 1
ATOM 614 O O . LEU A 1 81 ? 2.082 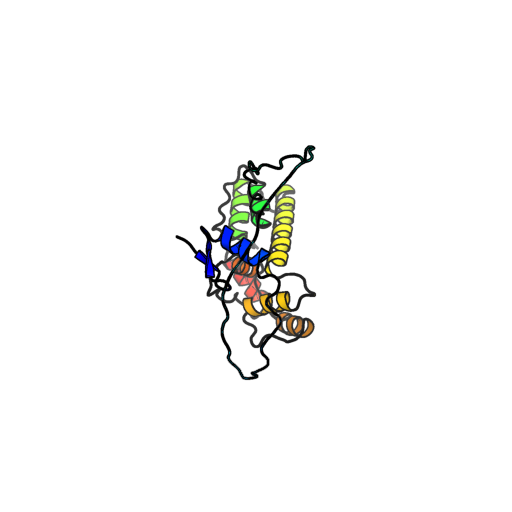9.813 -4.449 1.00 90.38 81 LEU A O 1
ATOM 618 N N . PRO A 1 82 ? 2.152 9.080 -2.328 1.00 94.56 82 PRO A N 1
ATOM 619 C CA . PRO A 1 82 ? 3.490 8.500 -2.461 1.00 94.56 82 PRO A CA 1
ATOM 620 C C . PRO A 1 82 ? 3.663 7.560 -3.665 1.00 94.56 82 PRO A C 1
ATOM 622 O O . PRO A 1 82 ? 4.721 7.552 -4.297 1.00 94.56 82 PRO A O 1
ATOM 625 N N . LEU A 1 83 ? 2.640 6.772 -4.024 1.00 93.75 83 LEU A N 1
ATOM 626 C CA . LEU A 1 83 ? 2.692 5.958 -5.244 1.00 93.75 83 LEU A CA 1
ATOM 627 C C . LEU A 1 83 ? 2.616 6.799 -6.519 1.00 93.75 83 LEU A C 1
ATOM 629 O O . LEU A 1 83 ? 3.269 6.450 -7.499 1.00 93.75 83 LEU A O 1
ATOM 633 N N . ASP A 1 84 ? 1.859 7.898 -6.514 1.00 93.06 84 ASP A N 1
ATOM 634 C CA . ASP A 1 84 ? 1.778 8.797 -7.667 1.00 93.06 84 ASP A CA 1
ATOM 635 C C . ASP A 1 84 ? 3.124 9.474 -7.905 1.00 93.06 84 ASP A C 1
ATOM 637 O O . ASP A 1 84 ? 3.607 9.478 -9.033 1.00 93.06 84 ASP A O 1
ATOM 641 N N . GLU A 1 85 ? 3.773 9.960 -6.845 1.00 94.19 85 GLU A N 1
ATOM 642 C CA . GLU A 1 85 ? 5.130 10.508 -6.902 1.00 94.19 85 GLU A CA 1
ATOM 643 C C . GLU A 1 85 ? 6.116 9.490 -7.497 1.00 94.19 85 GLU A C 1
ATOM 645 O O . GLU A 1 85 ? 6.868 9.809 -8.421 1.00 94.19 85 GLU A O 1
ATOM 650 N N . PHE A 1 86 ? 6.067 8.236 -7.031 1.00 96.38 86 PHE A N 1
ATOM 651 C CA . PHE A 1 86 ? 6.908 7.166 -7.562 1.00 96.38 86 PHE A CA 1
ATOM 652 C C . PHE A 1 86 ? 6.686 6.944 -9.064 1.00 96.38 86 PHE A C 1
ATOM 654 O O . PHE A 1 86 ? 7.653 6.945 -9.827 1.00 96.38 86 PHE A O 1
ATOM 661 N N . PHE A 1 87 ? 5.442 6.765 -9.518 1.00 94.88 87 PHE A N 1
ATOM 662 C CA . PHE A 1 87 ? 5.176 6.500 -10.934 1.00 94.88 87 PHE A CA 1
ATOM 663 C C . PHE A 1 87 ? 5.471 7.713 -11.826 1.00 94.88 87 PHE A C 1
ATOM 665 O O . PHE A 1 87 ? 6.023 7.541 -12.915 1.00 94.88 87 PHE A O 1
ATOM 672 N N . LEU A 1 88 ? 5.174 8.928 -11.357 1.00 93.75 88 LEU A N 1
ATOM 673 C CA . LEU A 1 88 ? 5.435 10.178 -12.078 1.00 93.75 88 LEU A CA 1
ATOM 674 C C . LEU A 1 88 ? 6.927 10.528 -12.156 1.00 93.75 88 LEU A C 1
ATOM 676 O O . LEU A 1 88 ? 7.327 11.265 -13.057 1.00 93.75 88 LEU A O 1
ATOM 680 N N . SER A 1 89 ? 7.772 9.958 -11.289 1.00 95.19 89 SER A N 1
ATOM 681 C CA . SER A 1 89 ? 9.232 10.112 -11.384 1.00 95.19 89 SER A CA 1
ATOM 682 C C . SER A 1 89 ? 9.817 9.560 -12.697 1.00 95.19 89 SER A C 1
ATOM 684 O O . SER A 1 89 ? 10.908 9.951 -13.121 1.00 95.19 89 SER A O 1
ATOM 686 N N . PHE A 1 90 ? 9.078 8.696 -13.401 1.00 94.00 90 PHE A N 1
ATOM 687 C CA . PHE A 1 90 ? 9.454 8.165 -14.707 1.00 94.00 90 PHE A CA 1
ATOM 688 C C . PHE A 1 90 ? 8.815 8.987 -15.832 1.00 94.00 90 PHE A C 1
ATOM 690 O O . PHE A 1 90 ? 7.826 8.571 -16.421 1.00 94.00 90 PHE A O 1
ATOM 697 N N . SER A 1 91 ? 9.428 10.112 -16.206 1.00 90.75 91 SER A N 1
ATOM 698 C CA . SER A 1 91 ? 8.876 11.085 -17.177 1.00 90.75 91 SER A CA 1
ATOM 699 C C . SER A 1 91 ? 8.440 10.530 -18.544 1.00 90.75 91 SER A C 1
ATOM 701 O O . SER A 1 91 ? 7.603 11.126 -19.213 1.00 90.75 91 SER A O 1
ATOM 703 N N . THR A 1 92 ? 9.000 9.398 -18.982 1.00 92.25 92 THR A N 1
ATOM 704 C CA . THR A 1 92 ? 8.637 8.733 -20.249 1.00 92.25 92 THR A CA 1
ATOM 705 C C . THR A 1 92 ? 7.520 7.704 -20.109 1.00 92.25 92 THR A C 1
ATOM 707 O O . THR A 1 92 ? 7.072 7.160 -21.114 1.00 92.25 92 THR A O 1
ATOM 710 N N . PHE A 1 93 ? 7.110 7.377 -18.886 1.00 92.62 93 PHE A N 1
ATOM 711 C CA . PHE A 1 93 ? 6.059 6.412 -18.600 1.00 92.62 93 PHE A CA 1
ATOM 712 C C . PHE A 1 93 ? 4.713 7.132 -18.503 1.00 92.62 93 PHE A C 1
ATOM 714 O O . PHE A 1 93 ? 4.552 8.073 -17.729 1.00 92.62 93 PHE A O 1
ATOM 721 N N . ASN A 1 94 ? 3.732 6.679 -19.283 1.00 89.50 94 ASN A N 1
ATOM 722 C CA . ASN A 1 94 ? 2.380 7.222 -19.228 1.00 89.50 94 ASN A CA 1
ATOM 723 C C . ASN A 1 94 ? 1.620 6.606 -18.043 1.00 89.50 94 ASN A C 1
ATOM 725 O O . ASN A 1 94 ? 0.969 5.568 -18.178 1.00 89.50 94 ASN A O 1
ATOM 729 N N . TYR A 1 95 ? 1.766 7.215 -16.867 1.00 90.50 95 TYR A N 1
ATOM 730 C CA . TYR A 1 95 ? 1.126 6.742 -15.646 1.00 90.50 95 TYR A CA 1
ATOM 731 C C . TYR A 1 95 ? -0.391 6.980 -15.665 1.00 90.50 95 TYR A C 1
ATOM 733 O O . TYR A 1 95 ? -0.859 8.112 -15.773 1.00 90.50 95 TYR A O 1
ATOM 741 N N . ASN A 1 96 ? -1.157 5.899 -15.502 1.00 83.62 96 ASN A N 1
ATOM 742 C CA . ASN A 1 96 ? -2.610 5.930 -15.378 1.00 83.62 96 ASN A CA 1
ATOM 743 C C . ASN A 1 96 ? -3.034 5.685 -13.919 1.00 83.62 96 ASN A C 1
ATOM 745 O O . ASN A 1 96 ? -2.927 4.566 -13.415 1.00 83.62 96 ASN A O 1
ATOM 749 N N . THR A 1 97 ? -3.569 6.719 -13.268 1.00 83.44 97 THR A N 1
ATOM 750 C CA . THR A 1 97 ? -4.025 6.693 -11.866 1.00 83.44 97 THR A CA 1
ATOM 751 C C . THR A 1 97 ? -5.263 5.826 -11.625 1.00 83.44 97 THR A C 1
ATOM 753 O O . THR A 1 97 ? -5.565 5.506 -10.478 1.00 83.44 97 THR A O 1
ATOM 756 N N . CYS A 1 98 ? -5.982 5.414 -12.675 1.00 81.50 98 CYS A N 1
ATOM 757 C CA . CYS A 1 98 ? -7.132 4.512 -12.565 1.00 81.50 98 CYS A CA 1
ATOM 758 C C . CYS A 1 98 ? -6.731 3.031 -12.460 1.00 81.50 98 CYS A C 1
ATOM 760 O O . CYS A 1 98 ? -7.590 2.171 -12.258 1.00 81.50 98 CYS A O 1
ATOM 762 N N . LEU A 1 99 ? -5.451 2.705 -12.654 1.00 83.44 99 LEU A N 1
ATOM 763 C CA . LEU A 1 99 ? -4.950 1.342 -12.524 1.00 83.44 99 LEU A CA 1
ATOM 764 C C . LEU A 1 99 ? -4.529 1.044 -11.088 1.00 83.44 99 LEU A C 1
ATOM 766 O O . LEU A 1 99 ? -4.041 1.911 -10.366 1.00 83.44 99 LEU A O 1
ATOM 770 N N . SER A 1 100 ? -4.646 -0.229 -10.704 1.00 85.25 100 SER A N 1
ATOM 771 C CA . SER A 1 100 ? -4.098 -0.684 -9.431 1.00 85.25 100 SER A CA 1
ATOM 772 C C . SER A 1 100 ? -2.586 -0.447 -9.381 1.00 85.25 100 SER A C 1
ATOM 774 O O . SER A 1 100 ? -1.913 -0.605 -10.409 1.00 85.25 100 SER A O 1
ATOM 776 N N . PRO A 1 101 ? -2.006 -0.181 -8.196 1.00 90.12 101 PRO A N 1
ATOM 777 C CA . PRO A 1 101 ? -0.563 -0.008 -8.055 1.00 90.12 101 PRO A CA 1
ATOM 778 C C . PRO A 1 101 ? 0.242 -1.148 -8.685 1.00 90.12 101 PRO A C 1
ATOM 780 O O . PRO A 1 101 ? 1.291 -0.919 -9.282 1.00 90.12 101 PRO A O 1
ATOM 783 N N . THR A 1 102 ? -0.247 -2.387 -8.585 1.00 88.62 102 THR A N 1
ATOM 784 C CA . THR A 1 102 ? 0.445 -3.543 -9.162 1.00 88.62 102 THR A CA 1
ATOM 785 C C . THR A 1 102 ? 0.394 -3.562 -10.688 1.00 88.62 102 THR A C 1
ATOM 787 O O . THR A 1 102 ? 1.406 -3.848 -11.327 1.00 88.62 102 THR A O 1
ATOM 790 N N . LYS A 1 103 ? -0.753 -3.214 -11.289 1.00 88.31 103 LYS A N 1
ATOM 791 C CA . LYS A 1 103 ? -0.873 -3.097 -12.749 1.00 88.31 103 LYS A CA 1
ATOM 792 C C . LYS A 1 103 ? 0.020 -1.980 -13.278 1.00 88.31 103 LYS A C 1
ATOM 794 O O . LYS A 1 103 ? 0.723 -2.195 -14.262 1.00 88.31 103 LYS A O 1
ATOM 799 N N . SER A 1 104 ? 0.054 -0.839 -12.595 1.00 91.69 104 SER A N 1
ATOM 800 C CA . SER A 1 104 ? 0.932 0.283 -12.939 1.00 91.69 104 SER A CA 1
ATOM 801 C C . SER A 1 104 ? 2.408 -0.109 -12.869 1.00 91.69 104 SER A C 1
ATOM 803 O O . SER A 1 104 ? 3.154 0.170 -13.805 1.00 91.69 104 SER A O 1
ATOM 805 N N . PHE A 1 105 ? 2.834 -0.844 -11.833 1.00 93.06 105 PHE A N 1
ATOM 806 C CA . PHE A 1 105 ? 4.213 -1.337 -11.746 1.00 93.06 105 PHE A CA 1
ATOM 807 C C . PHE A 1 105 ? 4.546 -2.358 -12.839 1.00 93.06 105 PHE A C 1
ATOM 809 O O . PHE A 1 105 ? 5.621 -2.293 -13.433 1.00 93.06 105 PHE A O 1
ATOM 816 N N . SER A 1 106 ? 3.621 -3.265 -13.164 1.00 91.00 106 SER A N 1
ATOM 817 C CA . SER A 1 106 ? 3.814 -4.212 -14.265 1.00 91.00 106 SER A CA 1
ATOM 818 C C . SER A 1 106 ? 3.958 -3.498 -15.614 1.00 91.00 106 SER A C 1
ATOM 820 O O . SER A 1 106 ? 4.849 -3.851 -16.385 1.00 91.00 106 SER A O 1
ATOM 822 N N . GLN A 1 107 ? 3.143 -2.474 -15.887 1.00 93.62 107 GLN A N 1
ATOM 823 C CA . GLN A 1 107 ? 3.275 -1.663 -17.101 1.00 93.62 107 GLN A CA 1
ATOM 824 C C . GLN A 1 107 ? 4.584 -0.873 -17.124 1.00 93.62 107 GLN A C 1
ATOM 826 O O . GLN A 1 107 ? 5.240 -0.827 -18.162 1.00 93.62 107 GLN A O 1
ATOM 831 N N . LEU A 1 108 ? 5.007 -0.306 -15.991 1.00 94.81 108 LEU A N 1
ATOM 832 C CA . LEU A 1 108 ? 6.292 0.381 -15.877 1.00 94.81 108 LEU A CA 1
ATOM 833 C C . LEU A 1 108 ? 7.460 -0.571 -16.161 1.00 94.81 108 LEU A C 1
ATOM 835 O O . LEU A 1 108 ? 8.368 -0.224 -16.915 1.00 94.81 108 LEU A O 1
ATOM 839 N N . GLN A 1 109 ? 7.426 -1.783 -15.603 1.00 94.00 109 GLN A N 1
ATOM 840 C CA . GLN A 1 109 ? 8.442 -2.802 -15.857 1.00 94.00 109 GLN A CA 1
ATOM 841 C C . GLN A 1 109 ? 8.532 -3.133 -17.354 1.00 94.00 109 GLN A C 1
ATOM 843 O O . GLN A 1 109 ? 9.634 -3.178 -17.901 1.00 94.00 109 GLN A O 1
ATOM 848 N N . MET A 1 110 ? 7.386 -3.323 -18.020 1.00 93.19 110 MET A N 1
ATOM 849 C CA . MET A 1 110 ? 7.327 -3.563 -19.466 1.00 93.19 110 MET A CA 1
ATOM 850 C C . MET A 1 110 ? 7.862 -2.368 -20.264 1.00 93.19 110 MET A C 1
ATOM 852 O O . MET A 1 110 ? 8.686 -2.555 -21.154 1.00 93.19 110 MET A O 1
ATOM 856 N N . HIS A 1 111 ? 7.451 -1.148 -19.910 1.00 94.19 111 HIS A N 1
ATOM 857 C CA . HIS A 1 111 ? 7.890 0.102 -20.543 1.00 94.19 111 HIS A CA 1
ATOM 858 C C . HIS A 1 111 ? 9.406 0.299 -20.469 1.00 94.19 111 HIS A C 1
ATOM 860 O O . HIS A 1 111 ? 10.030 0.776 -21.412 1.00 94.19 111 HIS A O 1
ATOM 866 N N . LYS A 1 112 ? 10.016 -0.083 -19.345 1.00 94.88 112 LYS A N 1
ATOM 867 C CA . LYS A 1 112 ? 11.464 0.013 -19.140 1.00 94.88 112 LYS A CA 1
ATOM 868 C C . LYS A 1 112 ? 12.244 -1.191 -19.666 1.00 94.88 112 LYS A C 1
ATOM 870 O O . LYS A 1 112 ? 13.471 -1.147 -19.664 1.00 94.88 112 LYS A O 1
ATOM 875 N N . GLY A 1 113 ? 11.559 -2.250 -20.100 1.00 94.38 113 GLY A N 1
ATOM 876 C CA . GLY A 1 113 ? 12.186 -3.483 -20.572 1.00 94.38 113 GLY A CA 1
ATOM 877 C C . GLY A 1 113 ? 12.971 -4.230 -19.490 1.00 94.38 113 GLY A C 1
ATOM 878 O O . GLY A 1 113 ? 13.869 -5.002 -19.817 1.00 94.38 113 GLY A O 1
ATOM 879 N N . TRP A 1 114 ? 12.665 -3.998 -18.210 1.00 94.62 114 TRP A N 1
ATOM 880 C CA . TRP A 1 114 ? 13.421 -4.575 -17.102 1.00 94.62 114 TRP A CA 1
ATOM 881 C C . TRP A 1 114 ? 13.138 -6.063 -16.929 1.00 94.62 114 TRP A C 1
ATOM 883 O O . TRP A 1 114 ? 11.984 -6.487 -16.758 1.00 94.62 114 TRP A O 1
ATOM 893 N N . LYS A 1 115 ? 14.205 -6.859 -16.863 1.00 90.69 115 LYS A N 1
ATOM 894 C CA . LYS A 1 115 ? 14.107 -8.264 -16.463 1.00 90.69 115 LYS A CA 1
ATOM 895 C C . LYS A 1 115 ? 14.228 -8.387 -14.952 1.00 90.69 115 LYS A C 1
ATOM 897 O O . LYS A 1 115 ? 14.937 -7.633 -14.282 1.00 90.69 115 LYS A O 1
ATOM 902 N N . ARG A 1 116 ? 13.548 -9.388 -14.396 1.00 82.31 116 ARG A N 1
ATOM 903 C CA . ARG A 1 116 ? 13.693 -9.704 -12.973 1.00 82.31 116 ARG A CA 1
ATOM 904 C C . ARG A 1 116 ? 15.144 -10.044 -12.663 1.00 82.31 116 ARG A C 1
ATOM 906 O O . ARG A 1 116 ? 15.800 -10.756 -13.414 1.00 82.31 116 ARG A O 1
ATOM 913 N N . GLY A 1 117 ? 15.624 -9.543 -11.531 1.00 82.88 117 GLY A N 1
ATOM 914 C CA . GLY A 1 117 ? 16.993 -9.772 -11.076 1.00 82.88 117 GLY A CA 1
ATOM 915 C C . GLY A 1 117 ? 17.982 -8.680 -11.485 1.00 82.88 117 GLY A C 1
ATOM 916 O O . GLY A 1 117 ? 18.997 -8.528 -10.800 1.00 82.88 117 GLY A O 1
ATOM 917 N N . GLU A 1 118 ? 17.668 -7.887 -12.515 1.00 92.50 118 GLU A N 1
ATOM 918 C CA . GLU A 1 118 ? 18.503 -6.761 -12.941 1.00 92.50 118 GLU A CA 1
ATOM 919 C C . GLU A 1 118 ? 18.607 -5.697 -11.832 1.00 92.50 118 GLU A C 1
ATOM 921 O O . GLU A 1 118 ? 17.638 -5.474 -11.097 1.00 92.50 118 GLU A O 1
ATOM 926 N N . PRO A 1 119 ? 19.755 -5.006 -11.696 1.00 95.75 119 PRO A N 1
ATOM 927 C CA . PRO A 1 119 ? 19.927 -3.972 -10.674 1.00 95.75 119 PRO A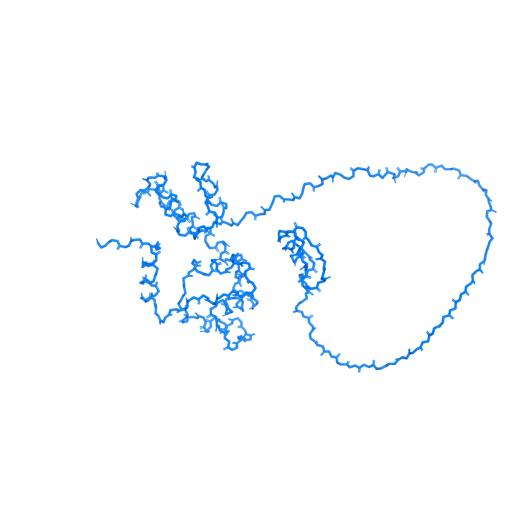 CA 1
ATOM 928 C C . PRO A 1 119 ? 18.862 -2.871 -10.744 1.00 95.75 119 PRO A C 1
ATOM 930 O O . PRO A 1 119 ? 18.287 -2.515 -9.717 1.00 95.75 119 PRO A O 1
ATOM 933 N N . ALA A 1 120 ? 18.534 -2.401 -11.953 1.00 93.94 120 ALA A N 1
ATOM 934 C CA . ALA A 1 120 ? 17.509 -1.380 -12.163 1.00 93.94 120 ALA A CA 1
ATOM 935 C C . ALA A 1 120 ? 16.113 -1.861 -11.732 1.00 93.94 120 ALA A C 1
ATOM 937 O O . ALA A 1 120 ? 15.395 -1.129 -11.052 1.00 93.94 120 ALA A O 1
ATOM 938 N N . PHE A 1 121 ? 15.761 -3.117 -12.043 1.00 94.12 121 PHE A N 1
ATOM 939 C CA . PHE A 1 121 ? 14.521 -3.731 -11.569 1.00 94.12 121 PHE A CA 1
ATOM 940 C C . PHE A 1 121 ? 14.463 -3.762 -10.041 1.00 94.12 121 PHE A C 1
ATOM 942 O O . PHE A 1 121 ? 13.477 -3.333 -9.451 1.00 94.12 121 PHE A O 1
ATOM 949 N N . LYS A 1 122 ? 15.522 -4.259 -9.388 1.00 93.31 122 LYS A N 1
ATOM 950 C CA . LYS A 1 122 ? 15.583 -4.368 -7.922 1.00 93.31 122 LYS A CA 1
ATOM 951 C C . LYS A 1 122 ? 15.477 -3.001 -7.250 1.00 93.31 122 LYS A C 1
ATOM 953 O O . LYS A 1 122 ? 14.766 -2.872 -6.257 1.00 93.31 122 LYS A O 1
ATOM 958 N N . GLN A 1 123 ? 16.146 -1.992 -7.803 1.00 95.62 123 GLN A N 1
ATOM 959 C CA . GLN A 1 123 ? 16.076 -0.621 -7.309 1.00 95.62 123 GLN A CA 1
ATOM 960 C C . GLN A 1 123 ? 14.656 -0.056 -7.421 1.00 95.62 123 GLN A C 1
ATOM 962 O O . GLN A 1 123 ? 14.110 0.416 -6.425 1.00 95.62 123 GLN A O 1
ATOM 967 N N . ALA A 1 124 ? 14.042 -0.141 -8.603 1.00 95.31 124 ALA A N 1
ATOM 968 C CA . ALA A 1 124 ? 12.686 0.354 -8.820 1.00 95.31 124 ALA A CA 1
ATOM 969 C C . ALA A 1 124 ? 11.655 -0.411 -7.979 1.00 95.31 124 ALA A C 1
ATOM 971 O O . ALA A 1 124 ? 10.734 0.193 -7.436 1.00 95.31 124 ALA A O 1
ATOM 972 N N . TRP A 1 125 ? 11.834 -1.723 -7.814 1.00 94.69 125 TRP A N 1
ATOM 973 C CA . TRP A 1 125 ? 11.005 -2.542 -6.934 1.00 94.69 125 TRP A CA 1
ATOM 974 C C . TRP A 1 125 ? 11.111 -2.098 -5.473 1.00 94.69 125 TRP A C 1
ATOM 976 O O . TRP A 1 125 ? 10.090 -1.924 -4.815 1.00 94.69 125 TRP A O 1
ATOM 986 N N . GLY A 1 126 ? 12.323 -1.836 -4.976 1.00 94.94 126 GLY A N 1
ATOM 987 C CA . GLY A 1 126 ? 12.522 -1.317 -3.622 1.00 94.94 126 GLY A CA 1
ATOM 988 C C . GLY A 1 126 ? 11.869 0.052 -3.409 1.00 94.94 126 GLY A C 1
ATOM 989 O O . GLY A 1 126 ? 11.198 0.265 -2.402 1.00 94.94 126 GLY A O 1
ATOM 990 N N . GLN A 1 127 ? 11.999 0.967 -4.373 1.00 97.06 127 GLN A N 1
ATOM 991 C CA . GLN A 1 127 ? 11.342 2.281 -4.329 1.00 97.06 127 GLN A CA 1
ATOM 992 C C . GLN A 1 127 ? 9.813 2.164 -4.358 1.00 97.06 127 GLN A C 1
ATOM 994 O O . GLN A 1 127 ? 9.127 2.828 -3.584 1.00 97.06 127 GLN A O 1
ATOM 999 N N . TYR A 1 128 ? 9.282 1.267 -5.188 1.00 96.00 128 TYR A N 1
ATOM 1000 C CA . TYR A 1 128 ? 7.859 0.955 -5.227 1.00 96.00 128 TYR A CA 1
ATOM 1001 C C . TYR A 1 128 ? 7.356 0.410 -3.882 1.00 96.00 128 TYR A C 1
ATOM 1003 O O . TYR A 1 128 ? 6.341 0.875 -3.368 1.00 96.00 128 TYR A O 1
ATOM 1011 N N . GLN A 1 129 ? 8.090 -0.516 -3.255 1.00 94.88 129 GLN A N 1
ATOM 1012 C CA . GLN A 1 129 ? 7.753 -1.037 -1.924 1.00 94.88 129 GLN A CA 1
ATOM 1013 C C . GLN A 1 129 ? 7.783 0.053 -0.844 1.00 94.88 129 GLN A C 1
ATOM 1015 O O . GLN A 1 129 ? 6.908 0.082 0.021 1.00 94.88 129 GLN A O 1
ATOM 1020 N N . GLN A 1 130 ? 8.745 0.978 -0.905 1.00 95.62 130 GLN A N 1
ATOM 1021 C CA . GLN A 1 130 ? 8.774 2.130 -0.002 1.00 95.62 130 GLN A CA 1
ATOM 1022 C C . GLN A 1 130 ? 7.558 3.040 -0.202 1.00 95.62 130 GLN A C 1
ATOM 1024 O O . GLN A 1 130 ? 6.962 3.474 0.781 1.00 95.62 130 GLN A O 1
ATOM 1029 N N . ALA A 1 131 ? 7.164 3.303 -1.450 1.00 95.62 131 ALA A N 1
ATOM 1030 C CA . ALA A 1 131 ? 5.977 4.095 -1.758 1.00 95.62 131 ALA A CA 1
ATOM 1031 C C . ALA A 1 131 ? 4.692 3.427 -1.237 1.00 95.62 131 ALA A C 1
ATOM 1033 O O . ALA A 1 131 ? 3.878 4.097 -0.605 1.00 95.62 131 ALA A O 1
ATOM 1034 N N . LEU A 1 132 ? 4.556 2.102 -1.394 1.00 94.31 132 LEU A N 1
ATOM 1035 C CA . LEU A 1 132 ? 3.460 1.330 -0.794 1.00 94.31 132 LEU A CA 1
ATOM 1036 C C . LEU A 1 132 ? 3.410 1.503 0.729 1.00 94.31 132 LEU A C 1
ATOM 1038 O O . LEU A 1 132 ? 2.344 1.762 1.279 1.00 94.31 132 LEU A O 1
ATOM 1042 N N . GLY A 1 133 ? 4.552 1.378 1.412 1.00 92.00 133 GLY A N 1
ATOM 1043 C CA . GLY A 1 133 ? 4.627 1.523 2.867 1.00 92.00 133 GLY A CA 1
ATOM 1044 C C . GLY A 1 133 ? 4.272 2.933 3.346 1.00 92.00 133 GLY A C 1
ATOM 1045 O O . GLY A 1 133 ? 3.494 3.085 4.288 1.00 92.00 133 GLY A O 1
ATOM 1046 N N . LYS A 1 134 ? 4.792 3.968 2.673 1.00 92.75 134 LYS A N 1
ATOM 1047 C CA . LYS A 1 134 ? 4.455 5.371 2.964 1.00 92.75 134 LYS A CA 1
ATOM 1048 C C . LYS A 1 134 ? 2.960 5.625 2.815 1.00 92.75 134 LYS A C 1
ATOM 1050 O O . LYS A 1 134 ? 2.355 6.247 3.681 1.00 92.75 134 LYS A O 1
ATOM 1055 N N . GLU A 1 135 ? 2.367 5.127 1.738 1.00 93.12 135 GLU A N 1
ATOM 1056 C CA . GLU A 1 135 ? 0.955 5.354 1.468 1.00 93.12 135 GLU A CA 1
ATOM 1057 C C . GLU A 1 135 ? 0.043 4.546 2.398 1.00 93.12 135 GLU A C 1
ATOM 1059 O O . GLU A 1 135 ? -0.969 5.061 2.865 1.00 93.12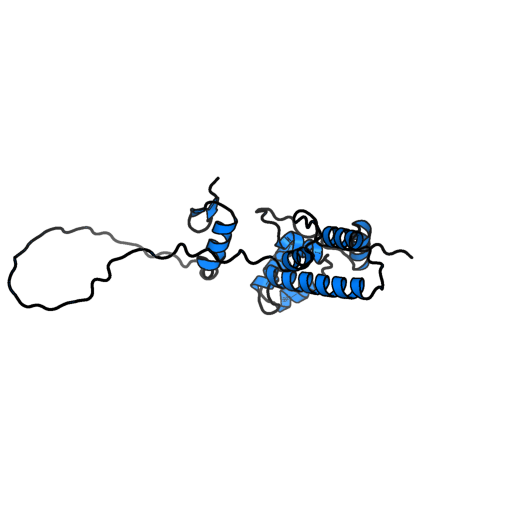 135 GLU A O 1
ATOM 1064 N N . LEU A 1 136 ? 0.428 3.319 2.757 1.00 90.94 136 LEU A N 1
ATOM 1065 C CA . LEU A 1 136 ? -0.276 2.548 3.779 1.00 90.94 136 LEU A CA 1
ATOM 1066 C C . LEU A 1 136 ? -0.295 3.302 5.117 1.00 90.94 136 LEU A C 1
ATOM 1068 O O . LEU A 1 136 ? -1.357 3.455 5.715 1.00 90.94 136 LEU A O 1
ATOM 1072 N N . LYS A 1 137 ? 0.854 3.833 5.549 1.00 90.81 137 LYS A N 1
ATOM 1073 C CA . LYS A 1 137 ? 0.952 4.647 6.769 1.00 90.81 137 LYS A CA 1
ATOM 1074 C C . LYS A 1 137 ? 0.122 5.928 6.679 1.00 90.81 137 LYS A C 1
ATOM 1076 O O . LYS A 1 137 ? -0.480 6.335 7.663 1.00 90.81 137 LYS A O 1
ATOM 1081 N N . MET A 1 138 ? 0.065 6.557 5.508 1.00 89.69 138 MET A N 1
ATOM 1082 C CA . MET A 1 138 ? -0.769 7.738 5.282 1.00 89.69 138 MET A CA 1
ATOM 1083 C C . MET A 1 138 ? -2.266 7.422 5.443 1.00 89.69 138 MET A C 1
ATOM 1085 O O . MET A 1 138 ? -2.990 8.221 6.027 1.00 89.69 138 MET A O 1
ATOM 1089 N N . TRP A 1 139 ? -2.731 6.262 4.963 1.00 88.88 139 TRP A N 1
ATOM 1090 C CA . TRP A 1 139 ? -4.148 5.878 5.042 1.00 88.88 139 TRP A CA 1
ATOM 1091 C C . TRP A 1 139 ? -4.571 5.297 6.389 1.00 88.88 139 TRP A C 1
ATOM 1093 O O . TRP A 1 139 ? -5.697 5.527 6.824 1.00 88.88 139 TRP A O 1
ATOM 1103 N N . PHE A 1 140 ? -3.697 4.524 7.029 1.00 88.19 140 PHE A N 1
ATOM 1104 C CA . PHE A 1 140 ? -4.029 3.778 8.242 1.00 88.19 140 PHE A CA 1
ATOM 1105 C C . PHE A 1 140 ? -3.339 4.314 9.488 1.00 88.19 140 PHE A C 1
ATOM 1107 O O . PHE A 1 140 ? -3.590 3.781 10.553 1.00 88.19 140 PHE A O 1
ATOM 1114 N N . GLY A 1 141 ? -2.536 5.373 9.383 1.00 86.38 141 GLY A N 1
ATOM 1115 C CA . GLY A 1 141 ? -1.905 6.045 10.514 1.00 86.38 141 GLY A CA 1
ATOM 1116 C C . GLY A 1 141 ? -0.766 5.256 11.162 1.00 86.38 141 GLY A C 1
ATOM 1117 O O . GLY A 1 141 ? -0.175 4.353 10.567 1.00 86.38 141 GLY A O 1
ATOM 1118 N N . ALA A 1 142 ? -0.406 5.674 12.376 1.00 82.31 142 ALA A N 1
ATOM 1119 C CA . ALA A 1 142 ? 0.641 5.057 13.182 1.00 82.31 142 ALA A CA 1
ATOM 1120 C C . ALA A 1 142 ? 0.070 3.997 14.139 1.00 82.31 142 ALA A C 1
ATOM 1122 O O . ALA A 1 142 ? -1.096 4.048 14.524 1.00 82.31 142 ALA A O 1
ATOM 1123 N N . GLU A 1 143 ? 0.917 3.044 14.523 1.00 77.56 143 GLU A N 1
ATOM 1124 C CA . GLU A 1 143 ? 0.557 1.868 15.332 1.00 77.56 143 GLU A CA 1
ATOM 1125 C C . GLU A 1 143 ? 0.192 2.205 16.790 1.00 77.56 143 GLU A C 1
ATOM 1127 O O . GLU A 1 143 ? -0.351 1.366 17.502 1.00 77.56 143 GLU A O 1
ATOM 1132 N N . ASP A 1 144 ? 0.453 3.427 17.248 1.00 79.38 144 ASP A N 1
ATOM 1133 C CA . ASP A 1 144 ? 0.104 3.927 18.580 1.00 79.38 144 ASP A CA 1
ATOM 1134 C C . ASP A 1 144 ? -1.252 4.657 18.622 1.00 79.38 144 ASP A C 1
ATOM 1136 O O . ASP A 1 144 ? -1.708 5.062 19.691 1.00 79.38 144 ASP A O 1
ATOM 1140 N N . SER A 1 145 ? -1.939 4.799 17.484 1.00 89.12 145 SER A N 1
ATOM 1141 C CA . SER A 1 145 ? -3.229 5.487 17.399 1.00 89.12 145 SER A CA 1
ATOM 1142 C C . SER A 1 145 ? -4.403 4.506 17.357 1.00 89.12 145 SER A C 1
ATOM 1144 O O . SER A 1 145 ? -4.566 3.717 16.427 1.00 89.12 145 SER A O 1
ATOM 1146 N N . LEU A 1 146 ? -5.307 4.595 18.334 1.00 90.38 146 LEU A N 1
ATOM 1147 C CA . LEU A 1 146 ? -6.525 3.778 18.336 1.00 90.38 146 LEU A CA 1
ATOM 1148 C C . LEU A 1 146 ? -7.421 4.081 17.122 1.00 90.38 146 LEU A C 1
ATOM 1150 O O . LEU A 1 146 ? -8.010 3.175 16.535 1.00 90.38 146 LEU A O 1
ATOM 1154 N N . ALA A 1 147 ? -7.479 5.342 16.688 1.00 90.19 147 ALA A N 1
ATOM 1155 C CA . ALA A 1 147 ? -8.235 5.743 15.502 1.00 90.19 147 ALA A CA 1
ATOM 1156 C C . ALA A 1 147 ? -7.669 5.121 14.208 1.00 90.19 147 ALA A C 1
ATOM 1158 O O . ALA A 1 147 ? -8.432 4.719 13.319 1.00 90.19 147 ALA A O 1
ATOM 1159 N N . ALA A 1 148 ? -6.341 5.001 14.118 1.00 89.38 148 ALA A N 1
ATOM 1160 C CA . ALA A 1 148 ? -5.636 4.278 13.061 1.00 89.38 148 ALA A CA 1
ATOM 1161 C C . ALA A 1 148 ? -6.024 2.791 13.050 1.00 89.38 148 ALA A C 1
ATOM 1163 O O . ALA A 1 148 ? -6.508 2.270 12.038 1.00 89.38 148 ALA A O 1
ATOM 1164 N N . TRP A 1 149 ? -5.943 2.135 14.210 1.00 91.81 149 TRP A N 1
ATOM 1165 C CA . TRP A 1 149 ? -6.371 0.747 14.378 1.00 91.81 149 TRP A CA 1
ATOM 1166 C C . TRP A 1 149 ? -7.838 0.521 14.020 1.00 91.81 149 TRP A C 1
ATOM 1168 O O . TRP A 1 149 ? -8.163 -0.440 13.322 1.00 91.81 149 TRP A O 1
ATOM 1178 N N . HIS A 1 150 ? -8.735 1.416 14.432 1.00 93.19 150 HIS A N 1
ATOM 1179 C CA . HIS A 1 150 ? -10.154 1.350 14.081 1.00 93.19 150 HIS A CA 1
ATOM 1180 C C . HIS A 1 150 ? -10.392 1.498 12.583 1.00 93.19 150 HIS A C 1
ATOM 1182 O O . HIS A 1 150 ? -11.290 0.858 12.038 1.00 93.19 150 HIS A O 1
ATOM 1188 N N . THR A 1 151 ? -9.597 2.319 11.901 1.00 91.69 151 THR A N 1
ATOM 1189 C CA . THR A 1 151 ? -9.674 2.463 10.442 1.00 91.69 151 THR A CA 1
ATOM 1190 C C . THR A 1 151 ? -9.307 1.157 9.751 1.00 91.69 151 THR A C 1
ATOM 1192 O O . THR A 1 151 ? -10.038 0.713 8.864 1.00 91.69 151 THR A O 1
ATOM 1195 N N . LEU A 1 152 ? -8.251 0.487 10.215 1.00 92.12 152 LEU A N 1
ATOM 1196 C CA . LEU A 1 152 ? -7.886 -0.839 9.726 1.00 92.12 152 LEU A CA 1
ATOM 1197 C C . LEU A 1 152 ? -8.961 -1.887 10.057 1.00 92.12 152 LEU A C 1
ATOM 1199 O O . LEU A 1 152 ? -9.373 -2.629 9.167 1.00 92.12 152 LEU A O 1
ATOM 1203 N N . CYS A 1 153 ? -9.480 -1.900 11.288 1.00 93.00 153 CYS A N 1
ATOM 1204 C CA . CYS A 1 153 ? -10.566 -2.786 11.720 1.00 93.00 153 CYS A CA 1
ATOM 1205 C C . CYS A 1 153 ? -11.801 -2.656 10.819 1.00 93.00 153 CYS A C 1
ATOM 1207 O O . CYS A 1 153 ? -12.310 -3.662 10.326 1.00 93.00 153 CYS A O 1
ATOM 1209 N N . ARG A 1 154 ? -12.245 -1.426 10.525 1.00 92.62 154 ARG A N 1
ATOM 1210 C CA . ARG A 1 154 ? -13.360 -1.168 9.597 1.00 92.62 154 ARG A CA 1
ATOM 1211 C C . ARG A 1 154 ? -13.063 -1.673 8.191 1.00 92.62 154 ARG A C 1
ATOM 1213 O O . ARG A 1 154 ? -13.918 -2.319 7.589 1.00 92.62 154 ARG A O 1
ATOM 1220 N N . ALA A 1 155 ? -11.857 -1.413 7.684 1.00 92.94 155 ALA A N 1
ATOM 1221 C CA . ALA A 1 155 ? -11.462 -1.849 6.350 1.00 92.94 155 ALA A CA 1
ATOM 1222 C C . ALA A 1 155 ? -11.552 -3.373 6.200 1.00 92.94 155 ALA A C 1
ATOM 1224 O O . ALA A 1 155 ? -11.976 -3.849 5.151 1.00 92.94 155 ALA A O 1
ATOM 1225 N N . VAL A 1 156 ? -11.223 -4.137 7.244 1.00 93.75 156 VAL A N 1
ATOM 1226 C CA . VAL A 1 156 ? -11.284 -5.609 7.222 1.00 93.75 156 VAL A CA 1
ATOM 1227 C C . VAL A 1 156 ? -12.594 -6.192 7.773 1.00 93.75 156 VAL A C 1
ATOM 1229 O O . VAL A 1 156 ? -12.783 -7.405 7.744 1.00 93.75 156 VAL A O 1
ATOM 1232 N N . GLY A 1 157 ? -13.520 -5.351 8.242 1.00 92.19 157 GLY A N 1
ATOM 1233 C CA . GLY A 1 157 ? -14.845 -5.768 8.703 1.00 92.19 157 GLY A CA 1
ATOM 1234 C C . GLY A 1 157 ? -14.932 -6.273 10.143 1.00 92.19 157 GLY A C 1
ATOM 1235 O O . GLY A 1 157 ? -15.825 -7.066 10.434 1.00 92.19 157 GLY A O 1
ATOM 1236 N N . VAL A 1 158 ? -14.030 -5.847 11.026 1.00 92.38 158 VAL A N 1
ATOM 1237 C CA . VAL A 1 158 ? -14.100 -6.139 12.465 1.00 92.38 158 VAL A CA 1
ATOM 1238 C C . VAL A 1 158 ? -15.200 -5.298 13.109 1.00 92.38 158 VAL A C 1
ATOM 1240 O O . VAL A 1 158 ? -15.111 -4.071 13.139 1.00 92.38 158 VAL A O 1
ATOM 1243 N N . GLU A 1 159 ? -16.213 -5.975 13.647 1.00 89.62 159 GLU A N 1
ATOM 1244 C CA . GLU A 1 159 ? -17.317 -5.391 14.409 1.00 89.62 159 GLU A CA 1
ATOM 1245 C C . GLU A 1 159 ? -17.675 -6.321 15.588 1.00 89.62 159 GLU A C 1
ATOM 1247 O O . GLU A 1 159 ? -17.780 -7.534 15.382 1.00 89.62 159 GLU A O 1
ATOM 1252 N N . PRO A 1 160 ? -17.882 -5.792 16.811 1.00 93.19 160 PRO A N 1
ATOM 1253 C CA . PRO A 1 160 ? -17.709 -4.391 17.213 1.00 93.19 160 PRO A CA 1
ATOM 1254 C C . PRO A 1 160 ? -16.232 -3.952 17.223 1.00 93.19 160 PRO A C 1
ATOM 1256 O O . PRO A 1 160 ? -15.326 -4.784 17.244 1.00 93.19 160 PRO A O 1
ATOM 1259 N N . LEU A 1 161 ? -15.986 -2.637 17.200 1.00 94.56 161 LEU A N 1
ATOM 1260 C CA . LEU A 1 161 ? -14.624 -2.101 17.264 1.00 94.56 161 LEU A CA 1
ATOM 1261 C C . LEU A 1 161 ? -14.022 -2.319 18.665 1.00 94.56 161 LEU A C 1
ATOM 1263 O O . LEU A 1 161 ? -14.678 -1.977 19.653 1.00 94.56 161 LEU A O 1
ATOM 1267 N N . PRO A 1 162 ? -12.793 -2.857 18.777 1.00 94.00 162 PRO A N 1
ATOM 1268 C CA . PRO A 1 162 ? -12.133 -3.027 20.069 1.00 94.00 162 PRO A CA 1
ATOM 1269 C C . PRO A 1 162 ? -11.826 -1.685 20.745 1.00 94.00 162 PRO A C 1
ATOM 1271 O O . PRO A 1 162 ? -11.659 -0.670 20.076 1.00 94.00 162 PRO A O 1
ATOM 1274 N N . LEU A 1 163 ? -11.721 -1.667 22.074 1.00 94.25 163 LEU A N 1
ATOM 1275 C CA . LEU A 1 163 ? -11.574 -0.421 22.843 1.00 94.25 163 LEU A CA 1
ATOM 1276 C C . LEU A 1 163 ? -10.120 0.041 23.014 1.00 94.25 163 LEU A C 1
ATOM 1278 O O . LEU A 1 163 ? -9.890 1.171 23.434 1.00 94.25 163 LEU A O 1
ATOM 1282 N N . THR A 1 164 ? -9.147 -0.820 22.711 1.00 93.00 164 THR A N 1
ATOM 1283 C CA . THR A 1 164 ? -7.714 -0.562 22.918 1.00 93.00 164 THR A CA 1
ATOM 1284 C C . THR A 1 164 ? -6.896 -0.960 21.691 1.00 93.00 164 THR A C 1
ATOM 1286 O O . THR A 1 164 ? -7.341 -1.771 20.869 1.00 93.00 164 THR A O 1
ATOM 1289 N N . CYS A 1 165 ? -5.695 -0.389 21.555 1.00 91.62 165 CYS A N 1
ATOM 1290 C CA . CYS A 1 165 ? -4.769 -0.729 20.473 1.00 91.62 165 CYS A CA 1
ATOM 1291 C C . CYS A 1 165 ? -4.354 -2.203 20.565 1.00 91.62 165 CYS A C 1
ATOM 1293 O O . CYS A 1 165 ? -4.336 -2.906 19.558 1.00 91.62 165 CYS A O 1
ATOM 1295 N N . GLU A 1 166 ? -4.115 -2.695 21.781 1.00 92.88 166 GLU A N 1
ATOM 1296 C CA . GLU A 1 166 ? -3.737 -4.078 22.058 1.00 92.88 166 GLU A CA 1
ATOM 1297 C C . GLU A 1 166 ? -4.831 -5.062 21.633 1.00 92.88 166 GLU A C 1
ATOM 1299 O O . GLU A 1 166 ? -4.540 -6.131 21.096 1.00 92.88 166 GLU A O 1
ATOM 1304 N N . ASP A 1 167 ? -6.103 -4.724 21.848 1.00 93.12 167 ASP A N 1
ATOM 1305 C CA . ASP A 1 167 ? -7.205 -5.587 21.426 1.00 93.12 167 ASP A CA 1
ATOM 1306 C C . ASP A 1 167 ? -7.419 -5.541 19.910 1.00 93.12 167 ASP A C 1
ATOM 1308 O O . ASP A 1 167 ? -7.703 -6.577 19.304 1.00 93.12 167 ASP A O 1
ATOM 1312 N N . CYS A 1 168 ? -7.206 -4.384 19.273 1.00 92.12 168 CYS A N 1
ATOM 1313 C CA . CYS A 1 168 ? -7.166 -4.297 17.813 1.00 92.12 168 CYS A CA 1
ATOM 1314 C C . CYS A 1 168 ? -6.056 -5.182 17.238 1.00 92.12 168 CYS A C 1
ATOM 1316 O O . CYS A 1 168 ? -6.307 -5.967 16.322 1.00 92.12 168 CYS A O 1
ATOM 1318 N N . GLU A 1 169 ? -4.852 -5.114 17.809 1.00 92.19 169 GLU A N 1
ATOM 1319 C CA . GLU A 1 169 ? -3.721 -5.940 17.397 1.00 92.19 169 GLU A CA 1
ATOM 1320 C C . GLU A 1 169 ? -4.049 -7.434 17.534 1.00 92.19 169 GLU A C 1
ATOM 1322 O O . GLU A 1 169 ? -3.839 -8.201 16.594 1.00 92.19 169 GLU A O 1
ATOM 1327 N N . LYS A 1 170 ? -4.624 -7.863 18.667 1.00 92.81 170 LYS A N 1
ATOM 1328 C CA . LYS A 1 170 ? -5.020 -9.266 18.888 1.00 92.81 170 LYS A CA 1
ATOM 1329 C C . LYS A 1 170 ? -6.008 -9.763 17.837 1.00 92.81 170 LYS A C 1
ATOM 1331 O O . LYS A 1 170 ? -5.835 -10.870 17.326 1.00 92.81 170 LYS A O 1
ATOM 1336 N N . VAL A 1 171 ? -7.027 -8.967 17.512 1.00 92.50 171 VAL A N 1
ATOM 1337 C CA . VAL A 1 171 ? -8.036 -9.335 16.507 1.00 92.50 171 VAL A CA 1
ATOM 1338 C C . VAL A 1 171 ? -7.407 -9.416 15.113 1.00 92.50 171 VAL A C 1
ATOM 1340 O O . VAL A 1 171 ? -7.666 -10.354 14.356 1.00 92.50 171 VAL A O 1
ATOM 1343 N N . LEU A 1 172 ? -6.536 -8.467 14.775 1.00 91.12 172 LEU A N 1
ATOM 1344 C CA . LEU A 1 172 ? -5.939 -8.368 13.445 1.00 91.12 172 LEU A CA 1
ATOM 1345 C C . LEU A 1 172 ? -4.754 -9.314 13.228 1.00 91.12 172 LEU A C 1
ATOM 1347 O O . LEU A 1 172 ? -4.452 -9.642 12.084 1.00 91.12 172 LEU A O 1
ATOM 1351 N N . ARG A 1 173 ? -4.121 -9.824 14.289 1.00 89.75 173 ARG A N 1
ATOM 1352 C CA . ARG A 1 173 ? -2.952 -10.720 14.216 1.00 89.75 173 ARG A CA 1
ATOM 1353 C C . ARG A 1 173 ? -3.170 -11.953 13.334 1.00 89.75 173 ARG A C 1
ATOM 1355 O O . ARG A 1 173 ? -2.235 -12.401 12.678 1.00 89.75 173 ARG A O 1
ATOM 1362 N N . ASN A 1 174 ? -4.394 -12.482 13.296 1.00 85.06 174 ASN A N 1
ATOM 1363 C CA . ASN A 1 174 ? -4.758 -13.652 12.486 1.00 85.06 174 ASN A CA 1
ATOM 1364 C C . ASN A 1 174 ? -5.535 -13.284 11.209 1.00 85.06 174 ASN A C 1
ATOM 1366 O O . ASN A 1 174 ? -6.098 -14.150 10.544 1.00 85.06 174 ASN A O 1
ATOM 1370 N N . THR A 1 175 ? -5.583 -11.997 10.865 1.00 90.31 175 THR A N 1
ATOM 1371 C CA . THR A 1 175 ? -6.244 -11.495 9.662 1.00 90.31 175 THR A CA 1
ATOM 1372 C C . THR A 1 175 ? -5.246 -11.471 8.511 1.00 90.31 175 THR A C 1
ATOM 1374 O O . THR A 1 175 ? -4.232 -10.776 8.553 1.00 90.31 175 THR A O 1
ATOM 1377 N N . HIS A 1 176 ? -5.533 -12.212 7.444 1.00 91.94 176 HIS A N 1
ATOM 1378 C CA . HIS A 1 176 ? -4.715 -12.184 6.235 1.00 91.94 176 HIS A CA 1
ATOM 1379 C C . HIS A 1 176 ? -5.386 -11.311 5.181 1.00 91.94 176 HIS A C 1
ATOM 1381 O O . HIS A 1 176 ? -6.487 -11.614 4.733 1.00 91.94 176 HIS A O 1
ATOM 1387 N N . VAL A 1 177 ? -4.723 -10.234 4.766 1.00 92.19 177 VAL A N 1
ATOM 1388 C CA . VAL A 1 177 ? -5.236 -9.273 3.777 1.00 92.19 177 VAL A CA 1
ATOM 1389 C C . VAL A 1 177 ? -4.149 -8.887 2.787 1.00 92.19 177 VAL A C 1
ATOM 1391 O O . VAL A 1 177 ? -2.956 -8.939 3.087 1.00 92.19 177 VAL A O 1
ATOM 1394 N N . ASN A 1 178 ? -4.554 -8.503 1.579 1.00 91.81 178 ASN A N 1
ATOM 1395 C CA . ASN A 1 178 ? -3.622 -8.010 0.575 1.00 91.81 178 ASN A CA 1
ATOM 1396 C C . ASN A 1 178 ? -3.377 -6.505 0.785 1.00 91.81 178 ASN A C 1
ATOM 1398 O O . ASN A 1 178 ? -4.314 -5.715 0.728 1.00 91.81 178 ASN A O 1
ATOM 1402 N N . ILE A 1 179 ? -2.116 -6.100 0.977 1.00 91.44 179 ILE A N 1
ATOM 1403 C CA . ILE A 1 179 ? -1.734 -4.696 1.237 1.00 91.44 179 ILE A CA 1
ATOM 1404 C C . ILE A 1 179 ? -2.195 -3.748 0.122 1.00 91.44 179 ILE A C 1
ATOM 1406 O O . ILE A 1 179 ? -2.597 -2.621 0.389 1.00 91.44 179 ILE A O 1
ATOM 1410 N N . ILE A 1 180 ? -2.171 -4.194 -1.134 1.00 91.00 180 ILE A N 1
ATOM 1411 C CA . ILE A 1 180 ? -2.625 -3.360 -2.249 1.00 91.00 180 ILE A CA 1
ATOM 1412 C C . ILE A 1 180 ? -4.140 -3.145 -2.170 1.00 91.00 180 ILE A C 1
ATOM 1414 O O . ILE A 1 180 ? -4.587 -2.037 -2.427 1.00 91.00 180 ILE A O 1
ATOM 1418 N N . ASP A 1 181 ? -4.912 -4.161 -1.767 1.00 91.94 181 ASP A N 1
ATOM 1419 C CA . ASP A 1 181 ? -6.363 -4.015 -1.598 1.00 91.94 181 ASP A CA 1
ATOM 1420 C C . ASP A 1 181 ? -6.679 -3.021 -0.456 1.00 91.94 181 ASP A C 1
ATOM 1422 O O . ASP A 1 181 ? -7.621 -2.242 -0.569 1.00 91.94 181 ASP A O 1
ATOM 1426 N N . LEU A 1 182 ? -5.859 -2.976 0.608 1.00 92.38 182 LEU A N 1
ATOM 1427 C CA . LEU A 1 182 ? -5.953 -1.949 1.661 1.00 92.38 182 LEU A CA 1
ATOM 1428 C C . LEU A 1 182 ? -5.661 -0.538 1.133 1.00 92.38 182 LEU A C 1
ATOM 1430 O O . LEU A 1 182 ? -6.372 0.404 1.474 1.00 92.38 182 LEU A O 1
ATOM 1434 N N . ILE A 1 183 ? -4.633 -0.374 0.300 1.00 91.50 183 ILE A N 1
ATOM 1435 C CA . ILE A 1 183 ? -4.301 0.928 -0.300 1.00 91.50 183 ILE A CA 1
ATOM 1436 C C . ILE A 1 183 ? -5.404 1.375 -1.263 1.00 91.50 183 ILE A C 1
ATOM 1438 O O . ILE A 1 183 ? -5.834 2.523 -1.206 1.00 91.50 183 ILE A O 1
ATOM 1442 N N . GLU A 1 184 ? -5.910 0.483 -2.115 1.00 89.50 184 GLU A N 1
ATOM 1443 C CA . GLU A 1 184 ? -7.038 0.773 -3.011 1.00 89.50 184 GLU A CA 1
ATOM 1444 C C . GLU A 1 184 ? -8.293 1.164 -2.219 1.00 89.50 184 GLU A C 1
ATOM 1446 O O . GLU A 1 184 ? -8.975 2.133 -2.566 1.00 89.50 184 GLU A O 1
ATOM 1451 N N . TRP A 1 185 ? -8.554 0.473 -1.106 1.00 91.88 185 TRP A N 1
ATOM 1452 C CA . TRP A 1 185 ? -9.608 0.846 -0.170 1.00 91.88 185 TRP A CA 1
ATOM 1453 C C . TRP A 1 185 ? -9.379 2.244 0.410 1.00 91.88 185 TRP A C 1
ATOM 1455 O O . TRP A 1 185 ? -10.297 3.060 0.401 1.00 91.88 185 TRP A O 1
ATOM 1465 N N . GLY A 1 186 ? -8.160 2.566 0.853 1.00 89.56 186 GLY A N 1
ATOM 1466 C CA . GLY A 1 186 ? -7.790 3.889 1.371 1.00 89.56 186 GLY A CA 1
ATOM 1467 C C . GLY A 1 186 ? -8.025 5.009 0.354 1.00 89.56 186 GLY A C 1
ATOM 1468 O O . GLY A 1 186 ? -8.695 5.994 0.668 1.00 89.56 186 GLY A O 1
ATOM 1469 N N . ARG A 1 187 ? -7.576 4.803 -0.889 1.00 87.88 187 ARG A N 1
ATOM 1470 C CA . ARG A 1 187 ? -7.688 5.764 -2.001 1.00 87.88 187 ARG A CA 1
ATOM 1471 C C . ARG A 1 187 ? -9.116 5.986 -2.498 1.00 87.88 187 ARG A C 1
ATOM 1473 O O . ARG A 1 187 ? -9.389 7.038 -3.070 1.00 87.88 187 ARG A O 1
ATOM 1480 N N . SER A 1 188 ? -10.009 5.018 -2.309 1.00 83.94 188 SER A N 1
ATOM 1481 C CA . SER A 1 188 ? -11.401 5.126 -2.756 1.00 83.94 188 SER A CA 1
ATOM 1482 C C . SER A 1 188 ? -12.124 6.274 -2.034 1.00 83.94 188 SER A C 1
ATOM 1484 O O . SER A 1 188 ? -11.952 6.445 -0.829 1.00 83.94 188 SER A O 1
ATOM 1486 N N . ASP A 1 189 ? -12.943 7.042 -2.754 1.00 70.81 189 ASP A N 1
ATOM 1487 C CA . ASP A 1 189 ? -13.776 8.134 -2.203 1.00 70.81 189 ASP A CA 1
ATOM 1488 C C . ASP A 1 189 ? -15.250 7.714 -2.035 1.00 70.81 189 ASP A C 1
ATOM 1490 O O . ASP A 1 189 ? -16.159 8.533 -1.941 1.00 70.81 189 ASP A O 1
ATOM 1494 N N . ASP A 1 190 ? -15.504 6.403 -2.060 1.00 68.00 190 ASP A N 1
ATOM 1495 C CA . ASP A 1 190 ? -16.852 5.853 -1.971 1.00 68.00 190 ASP A CA 1
ATOM 1496 C C . ASP A 1 190 ? -17.402 5.998 -0.543 1.00 68.00 190 ASP A C 1
ATOM 1498 O O . ASP A 1 190 ? -16.765 5.574 0.423 1.00 68.00 190 ASP A O 1
ATOM 1502 N N . GLN A 1 191 ? -18.605 6.563 -0.411 1.00 53.84 191 GLN A N 1
ATOM 1503 C CA . GLN A 1 191 ? -19.331 6.625 0.863 1.00 53.84 191 GLN A CA 1
ATOM 1504 C C . GLN A 1 191 ? -19.745 5.229 1.362 1.00 53.84 191 GLN A C 1
ATOM 1506 O O . GLN A 1 191 ? -19.991 5.054 2.551 1.00 53.84 191 GLN A O 1
ATOM 1511 N N . ASN A 1 192 ? -19.761 4.230 0.473 1.00 58.69 192 ASN A N 1
ATOM 1512 C CA . ASN A 1 192 ? -20.063 2.828 0.744 1.00 58.69 192 ASN A CA 1
ATOM 1513 C C . ASN A 1 192 ? -18.861 1.923 0.437 1.00 58.69 192 ASN A C 1
ATOM 1515 O O . ASN A 1 192 ? -18.996 0.919 -0.267 1.00 58.69 192 ASN A O 1
ATOM 1519 N N . LYS A 1 193 ? -17.667 2.259 0.953 1.00 73.75 193 LYS A N 1
ATOM 1520 C CA . LYS A 1 193 ? -16.479 1.411 0.762 1.00 73.75 193 LYS A CA 1
ATOM 1521 C C . LYS A 1 193 ? -16.778 -0.042 1.135 1.00 73.75 193 LYS A C 1
ATOM 1523 O O . LYS A 1 193 ? -17.054 -0.363 2.291 1.00 73.75 193 LYS A O 1
ATOM 1528 N N . VAL A 1 194 ? -16.649 -0.932 0.157 1.00 82.44 194 VAL A N 1
ATOM 1529 C CA . VAL A 1 194 ? -16.739 -2.375 0.387 1.00 82.44 194 VAL A CA 1
ATOM 1530 C C . VAL A 1 194 ? -15.547 -2.813 1.234 1.00 82.44 194 VAL A C 1
ATOM 1532 O O . VAL A 1 194 ? -14.422 -2.374 1.002 1.00 82.44 194 VAL A O 1
ATOM 1535 N N . ARG A 1 195 ? -15.789 -3.680 2.220 1.00 90.25 195 ARG A N 1
ATOM 1536 C CA . ARG A 1 195 ? -14.736 -4.258 3.067 1.00 90.25 195 ARG A CA 1
ATOM 1537 C C . ARG A 1 195 ? -13.676 -4.956 2.208 1.00 90.25 195 ARG A C 1
ATOM 1539 O O . ARG A 1 195 ? -13.992 -5.627 1.223 1.00 90.25 195 ARG A O 1
ATOM 1546 N N . VAL A 1 196 ? -12.417 -4.821 2.605 1.00 92.31 196 VAL A N 1
ATOM 1547 C CA . VAL A 1 196 ? -11.294 -5.537 2.001 1.00 92.31 196 VAL A CA 1
ATOM 1548 C C . VAL A 1 196 ? -11.474 -7.031 2.223 1.00 92.31 196 VAL A C 1
ATOM 1550 O O . VAL A 1 196 ? -11.914 -7.483 3.280 1.00 92.31 196 VAL A O 1
ATOM 1553 N N . ARG A 1 197 ? -11.122 -7.821 1.208 1.00 92.31 197 ARG A N 1
ATOM 1554 C CA . ARG A 1 197 ? -11.194 -9.275 1.299 1.00 92.31 197 ARG A CA 1
ATOM 1555 C C . ARG A 1 197 ? -10.202 -9.789 2.341 1.00 92.31 197 ARG A C 1
ATOM 1557 O O . ARG A 1 197 ? -8.991 -9.659 2.164 1.00 92.31 197 ARG A O 1
ATOM 1564 N N . VAL A 1 198 ? -10.736 -10.431 3.373 1.00 93.50 198 VAL A N 1
ATOM 1565 C CA . VAL A 1 198 ? -9.969 -11.192 4.358 1.00 93.50 198 VAL A CA 1
ATOM 1566 C C . VAL A 1 198 ? -9.852 -12.643 3.900 1.00 93.50 198 VAL A C 1
ATOM 1568 O O . VAL A 1 198 ? -10.797 -13.233 3.372 1.00 93.50 198 VAL A O 1
ATOM 1571 N N . PHE A 1 199 ? -8.671 -13.214 4.083 1.00 90.94 199 PHE A N 1
ATOM 1572 C CA . PHE A 1 199 ? -8.324 -14.577 3.717 1.00 90.94 199 PHE A CA 1
ATOM 1573 C C . PHE A 1 199 ? -8.161 -15.427 4.975 1.00 90.94 199 PHE A C 1
ATOM 1575 O O . PHE A 1 199 ? -7.647 -14.965 5.990 1.00 90.94 199 PHE A O 1
ATOM 1582 N N . SER A 1 200 ? -8.579 -16.690 4.897 1.00 88.94 200 SER A N 1
ATOM 1583 C CA . SER A 1 200 ? -8.503 -17.632 6.019 1.00 88.94 200 SER A CA 1
ATOM 1584 C C . SER A 1 200 ? -7.090 -18.158 6.270 1.00 88.94 200 SER A C 1
ATOM 1586 O O . SER A 1 200 ? -6.819 -18.700 7.335 1.00 88.94 200 SER A O 1
ATOM 1588 N N . SER A 1 201 ? -6.187 -18.024 5.295 1.00 90.44 201 SER A N 1
ATOM 1589 C CA . SER A 1 201 ? -4.787 -18.428 5.425 1.00 90.44 201 SER A CA 1
ATOM 1590 C C . SER A 1 201 ? -3.866 -17.623 4.515 1.00 90.44 201 SER A C 1
ATOM 1592 O O . SER A 1 201 ? -4.277 -17.106 3.468 1.00 90.44 201 SER A O 1
ATOM 1594 N N . VAL A 1 202 ? -2.582 -17.610 4.867 1.00 87.81 202 VAL A N 1
ATOM 1595 C CA . VAL A 1 202 ? -1.511 -17.070 4.020 1.00 87.81 202 VAL A CA 1
ATOM 1596 C C . VAL A 1 202 ? -1.497 -17.728 2.636 1.00 87.81 202 VAL A C 1
ATOM 1598 O O . VAL A 1 202 ? -1.261 -17.042 1.646 1.00 87.81 202 VAL A O 1
ATOM 1601 N N . ASP A 1 203 ? -1.789 -19.025 2.526 1.00 88.44 203 ASP A N 1
ATOM 1602 C CA . ASP A 1 203 ? -1.770 -19.718 1.233 1.00 88.44 203 ASP A CA 1
ATOM 1603 C C . ASP A 1 203 ? -2.919 -19.280 0.326 1.00 88.44 203 ASP A C 1
ATOM 1605 O O . ASP A 1 203 ? -2.699 -19.013 -0.856 1.00 88.44 203 ASP A O 1
ATOM 1609 N N . THR A 1 204 ? -4.122 -19.083 0.875 1.00 88.75 204 THR A N 1
ATOM 1610 C CA . THR A 1 204 ? -5.235 -18.503 0.103 1.00 88.75 204 THR A CA 1
ATOM 1611 C C . THR A 1 204 ? -4.963 -17.055 -0.313 1.00 88.75 204 THR A C 1
ATOM 1613 O O . THR A 1 204 ? -5.280 -16.670 -1.440 1.00 88.75 204 THR A O 1
ATOM 1616 N N . LEU A 1 205 ? -4.301 -16.265 0.541 1.00 88.25 205 LEU A N 1
ATOM 1617 C CA . LEU A 1 205 ? -3.848 -14.916 0.195 1.00 88.25 205 LEU A CA 1
ATOM 1618 C C . LEU A 1 205 ? -2.804 -14.945 -0.932 1.00 88.25 205 LEU A C 1
ATOM 1620 O O . LEU A 1 205 ? -2.898 -14.154 -1.874 1.00 88.25 205 LEU A O 1
ATOM 1624 N N . LYS A 1 206 ? -1.824 -15.853 -0.872 1.00 83.75 206 LYS A N 1
ATOM 1625 C CA . LYS A 1 206 ? -0.818 -16.036 -1.930 1.00 83.75 206 LYS A CA 1
ATOM 1626 C C . LYS A 1 206 ? -1.481 -16.406 -3.249 1.00 83.75 206 LYS A C 1
ATOM 1628 O O . LYS A 1 206 ? -1.229 -15.740 -4.244 1.00 83.75 206 LYS A O 1
ATOM 1633 N N . GLN A 1 207 ? -2.369 -17.401 -3.250 1.00 84.06 207 GLN A N 1
ATOM 1634 C CA . GLN A 1 207 ? -3.105 -17.818 -4.445 1.00 84.06 207 GLN A CA 1
ATOM 1635 C C . GLN A 1 207 ? -3.900 -16.663 -5.049 1.00 84.06 207 GLN A C 1
ATOM 1637 O O . GLN A 1 207 ? -3.819 -16.443 -6.250 1.00 84.06 207 GLN A O 1
ATOM 1642 N N . TYR A 1 208 ? -4.607 -15.879 -4.233 1.00 84.81 208 TYR A N 1
ATOM 1643 C CA . TYR A 1 208 ? -5.315 -14.691 -4.709 1.00 84.81 208 TYR A CA 1
ATOM 1644 C C . TYR A 1 208 ? -4.366 -13.650 -5.310 1.00 84.81 208 TYR A C 1
ATOM 1646 O O . TYR A 1 208 ? -4.627 -13.113 -6.385 1.00 84.81 208 TYR A O 1
ATOM 1654 N N . THR A 1 209 ? -3.252 -13.384 -4.629 1.00 77.44 209 THR A N 1
ATOM 1655 C CA . THR A 1 209 ? -2.234 -12.427 -5.072 1.00 77.44 209 THR A CA 1
ATOM 1656 C C . THR A 1 209 ? -1.632 -12.877 -6.408 1.00 77.44 209 THR A C 1
ATOM 1658 O O . THR A 1 209 ? -1.502 -12.074 -7.326 1.00 77.44 209 THR A O 1
ATOM 1661 N N . PHE A 1 210 ? -1.352 -14.167 -6.578 1.00 71.88 210 PHE A N 1
ATOM 1662 C CA . PHE A 1 210 ? -0.862 -14.732 -7.834 1.00 71.88 210 PHE A CA 1
ATOM 1663 C C . PHE A 1 210 ? -1.924 -14.746 -8.942 1.00 71.88 210 PHE A C 1
ATOM 1665 O O . PHE A 1 210 ? -1.649 -14.283 -10.044 1.00 71.88 210 PHE A O 1
ATOM 1672 N N . ALA A 1 211 ? -3.146 -15.196 -8.650 1.00 65.56 211 ALA A N 1
ATOM 1673 C CA . ALA A 1 211 ? -4.230 -15.333 -9.625 1.00 65.56 211 ALA A CA 1
ATOM 1674 C C . ALA A 1 211 ? -4.741 -13.990 -10.168 1.00 65.56 211 ALA A C 1
ATOM 1676 O O . ALA A 1 211 ? -5.192 -13.922 -11.307 1.00 65.56 211 ALA A O 1
ATOM 1677 N N . LYS A 1 212 ? -4.657 -12.907 -9.384 1.00 65.06 212 LYS A N 1
ATOM 1678 C CA . LYS A 1 212 ? -4.939 -11.544 -9.867 1.00 65.06 212 LYS A CA 1
ATOM 1679 C C . LYS A 1 212 ? -3.754 -10.885 -10.596 1.00 65.06 212 LYS A C 1
ATOM 1681 O O . LYS A 1 212 ? -3.820 -9.683 -10.848 1.00 65.06 212 LYS A O 1
ATOM 1686 N N . ASP A 1 213 ? -2.697 -11.637 -10.928 1.00 53.56 213 ASP A N 1
ATOM 1687 C CA . ASP A 1 213 ? -1.452 -11.135 -11.528 1.00 53.56 213 ASP A CA 1
ATOM 1688 C C . ASP A 1 213 ? -0.760 -10.059 -10.657 1.00 53.56 213 ASP A C 1
ATOM 1690 O O . ASP A 1 213 ? -0.375 -8.993 -11.140 1.00 53.56 213 ASP A O 1
ATOM 1694 N N . LYS A 1 214 ? -0.573 -10.320 -9.348 1.00 51.62 214 LYS A N 1
ATOM 1695 C CA . LYS A 1 214 ? 0.263 -9.461 -8.480 1.00 51.62 214 LYS A CA 1
ATOM 1696 C C . LYS A 1 214 ? 1.731 -9.888 -8.349 1.00 51.62 214 LYS A C 1
ATOM 1698 O O . LYS A 1 214 ? 2.541 -9.046 -7.988 1.00 51.62 214 LYS A O 1
ATOM 1703 N N . VAL A 1 215 ? 2.108 -11.114 -8.722 1.00 40.97 215 VAL A N 1
ATOM 1704 C CA . VAL A 1 215 ? 3.491 -11.540 -9.041 1.00 40.97 215 VAL A CA 1
ATOM 1705 C C . VAL A 1 215 ? 3.367 -12.801 -9.901 1.00 40.97 215 VAL A C 1
ATOM 1707 O O . VAL A 1 215 ? 2.900 -13.808 -9.401 1.00 40.97 215 VAL A O 1
ATOM 1710 N N . LYS A 1 216 ? 3.775 -12.833 -11.173 1.00 36.44 216 LYS A N 1
ATOM 1711 C CA . LYS A 1 216 ? 3.862 -14.136 -11.868 1.00 36.44 216 LYS A CA 1
ATOM 1712 C C . LYS A 1 216 ? 4.931 -14.995 -11.195 1.00 36.44 216 LYS A C 1
ATOM 1714 O O . LYS A 1 216 ? 6.102 -14.638 -11.260 1.00 36.44 216 LYS A O 1
ATOM 1719 N N . SER A 1 217 ? 4.540 -16.030 -10.467 1.00 33.31 217 SER A N 1
ATOM 1720 C CA . SER A 1 217 ? 5.444 -17.057 -9.955 1.00 33.31 217 SER A CA 1
ATOM 1721 C C . SER A 1 217 ? 5.558 -18.110 -11.044 1.00 33.31 217 SER A C 1
ATOM 1723 O O . SER A 1 217 ? 4.687 -18.971 -11.131 1.00 33.31 217 SER A O 1
ATOM 1725 N N . ASP A 1 218 ? 6.591 -18.016 -11.874 1.00 39.03 218 ASP A N 1
ATOM 1726 C CA . ASP A 1 218 ? 6.962 -19.136 -12.731 1.00 39.03 218 ASP A CA 1
ATOM 1727 C C . ASP A 1 218 ? 7.879 -20.054 -11.917 1.00 39.03 218 ASP A C 1
ATOM 1729 O O . ASP A 1 218 ? 8.869 -19.600 -11.333 1.00 39.03 218 ASP A O 1
ATOM 1733 N N . VAL A 1 219 ? 7.432 -21.307 -11.819 1.00 35.56 219 VAL A N 1
ATOM 1734 C CA . VAL A 1 219 ? 8.172 -22.489 -11.355 1.00 35.56 219 VAL A CA 1
ATOM 1735 C C . VAL A 1 219 ? 9.442 -22.671 -12.180 1.00 35.56 219 VAL A C 1
ATOM 1737 O O . VAL A 1 219 ? 9.382 -22.411 -13.404 1.00 35.56 219 VAL A O 1
#

Secondary structure (DSSP, 8-state):
--EE-TTT--EESSHHHHHHHHHHHSTT-SS-------------------------------------------PPPPPPPHHHHHHHT-TTS---TTS-HHHHHHHHHHHHTPPTT-HHHHHHHHHHHHHHHHHHHHHH--TT-HHHHHHHHHHHT-SSPPSSHHHHHHHHTT-EE-HHHHHHHHH---TTPPPPPEESSHHHHHHHHHHTTSS----

InterPro domains:
  IPR013087 Zinc finger C2H2-type [PS00028] (5-26)

pLDDT: mean 72.7, std 23.89, range [27.05, 97.06]